Protein AF-A0A7S1RYU5-F1 (afdb_monomer_lite)

pLDDT: mean 70.77, std 21.36, range [23.86, 94.75]

Organism: Alexandrium catenella (NCBI:txid2925)

Radius of gyration: 22.76 Å; chains: 1; bounding box: 76×43×60 Å

Secondary structure (DSSP, 8-state):
-HHHHHHHHHHHHTTTTHHHHHHHHHHHHTT-S--------SSPPPSS----EEEEEEEPPHHHHHHHHHS-----HHHHHHHHHHHHHHHHH--SEEEEEEEEE---SGGGTT--S--EEEEEEEEE--TTSBHHHHHHHHHHHHHHHHTTTTS-HHHHHHHHHTT-S---TTS-SS-SEEEEEEE-SS-PPPS--TTTSSEEEEEEEETTEEEEEEEEEETTT--HHHHHHHHHHHHHHHHHHHH-TTSBPPSS---GGG---BTTEEEEEEEEEEETTEEEEEEEEEEEEPPS-TTT-HHHHHHHHHHHHH----------------PPPHHHHHHHHHHHHHHHHHHHHHHHHHHHT-

Foldseek 3Di:
DVVVVVVLVVCVVVCVLVVLLVVVVVVQVVPQWQDDQDFAWPAPQDQAADQDKDKDKDFAAPVLLVLLVVQPLVAAPQLLLQLLLVVLSCQRRVNQKAKAKEWDAPCPDPVSPPDPDDRIAIFIFMQGHDQQAFSSVSSVRSRCRVVVRVVSRSNHPVVSCVVCVVRHPDDRNSADRHHQEYEYEDADLADPDDPQPASVGQKYWYQYDHVRGGTMIMIHHRPNTHDPVRVVQSRVLSSVQSVVCSVCRRDRDPPDRQDQLCFDCDPFWGFSHWDFDDDDPDTDTDTHTDQGGDDDDPVPPVSVVVVVVVCVVNVDDHDDDDDDDDDHHDDGYVVSVVSVVVVVVVVVVVVVVVVVVVVVVD

Sequence (362 aa):
MVDYAYWQRSLVCQGLLDPDLAVWYADIASVHPPVTLDTPIDFPRQRSWRIVGENLFCYLSGDLVTLLQEVNLRATPFAVVTAAFSLILSRLSGTPSIYMGTPFGLRMLASLQHLIGDFVNMLIFKVRHDPAESFVSMLARAAVSAVNVQRHALAPFLMFVNSVNKFYVTNDPARQNIYQTMIDVVPKDNEDPNPSMSGILDLFLFANTYRGALWSIEATSNTTILRTQTVRTILGQMPVLLRAVTRDAAAEVPRCMPFKEEAHCAGGRVVLTHLRLKVGPLPHVVGVAAGWECEGEPQECGAVRVARRLKAQSGLELSADLPLVGARAQRPPAFVIKMEQEVQEKLLREQEARDRRRAQAK

Structure (mmCIF, N/CA/C/O backbone):
data_AF-A0A7S1RYU5-F1
#
_entry.id   AF-A0A7S1RYU5-F1
#
loop_
_atom_site.group_PDB
_atom_site.id
_atom_site.type_symbol
_atom_site.label_atom_id
_atom_site.label_alt_id
_atom_site.label_comp_id
_atom_site.label_asym_id
_atom_site.label_entity_id
_atom_site.label_seq_id
_atom_site.pdbx_PDB_ins_code
_atom_site.Cartn_x
_atom_site.Cartn_y
_atom_site.Cartn_z
_atom_site.occupancy
_atom_site.B_iso_or_equiv
_atom_site.auth_seq_id
_atom_site.auth_comp_id
_atom_site.auth_asym_id
_atom_site.auth_atom_id
_atom_site.pdbx_PDB_model_num
ATOM 1 N N . MET A 1 1 ? 25.806 -5.582 -11.428 1.00 75.44 1 MET A N 1
ATOM 2 C CA . MET A 1 1 ? 24.775 -4.536 -11.648 1.00 75.44 1 MET A CA 1
ATOM 3 C C . MET A 1 1 ? 24.673 -4.175 -13.123 1.00 75.44 1 MET A C 1
ATOM 5 O O . MET A 1 1 ? 23.584 -4.270 -13.665 1.00 75.44 1 MET A O 1
ATOM 9 N N . VAL A 1 2 ? 25.792 -3.840 -13.777 1.00 84.94 2 VAL A N 1
ATOM 10 C CA . VAL A 1 2 ? 25.841 -3.561 -15.225 1.00 84.94 2 VAL A CA 1
ATOM 11 C C . VAL A 1 2 ? 25.252 -4.714 -16.048 1.00 84.94 2 VAL A C 1
ATOM 13 O O . VAL A 1 2 ? 24.354 -4.480 -16.848 1.00 84.94 2 VAL A O 1
ATOM 16 N N . ASP A 1 3 ? 25.638 -5.959 -15.761 1.00 87.25 3 ASP A N 1
ATOM 17 C CA . ASP A 1 3 ? 25.111 -7.136 -16.474 1.00 87.25 3 ASP A CA 1
ATOM 18 C C . ASP A 1 3 ? 23.595 -7.315 -16.307 1.00 87.25 3 ASP A C 1
ATOM 20 O O . ASP A 1 3 ? 22.896 -7.619 -17.269 1.00 87.25 3 ASP A O 1
ATOM 24 N N . TYR A 1 4 ? 23.067 -7.064 -15.103 1.00 86.00 4 TYR A N 1
ATOM 25 C CA . TYR A 1 4 ? 21.626 -7.120 -14.838 1.00 86.00 4 TYR A CA 1
ATOM 26 C C . TYR A 1 4 ? 20.872 -6.039 -15.623 1.00 86.00 4 TYR A C 1
ATOM 28 O O . TYR A 1 4 ? 19.847 -6.327 -16.237 1.00 86.00 4 TYR A O 1
ATOM 36 N N . ALA A 1 5 ? 21.402 -4.813 -15.654 1.00 86.81 5 ALA A N 1
ATOM 37 C CA . ALA A 1 5 ? 20.815 -3.719 -16.422 1.00 86.81 5 ALA A CA 1
ATOM 38 C C . ALA A 1 5 ? 20.821 -4.016 -17.933 1.00 86.81 5 ALA A C 1
ATOM 40 O O . ALA A 1 5 ? 19.818 -3.780 -18.607 1.00 86.81 5 ALA A O 1
ATOM 41 N N . TYR A 1 6 ? 21.913 -4.581 -18.464 1.00 90.19 6 TYR A N 1
ATOM 42 C CA . TYR A 1 6 ? 21.979 -5.024 -19.860 1.00 90.19 6 TYR A CA 1
ATOM 43 C C . TYR A 1 6 ? 20.977 -6.138 -20.158 1.00 90.19 6 TYR A C 1
ATOM 45 O O . TYR A 1 6 ? 20.269 -6.068 -21.162 1.00 90.19 6 TYR A O 1
ATOM 53 N N . TRP A 1 7 ? 20.879 -7.134 -19.278 1.00 90.88 7 TRP A N 1
ATOM 54 C CA . TRP A 1 7 ? 19.926 -8.230 -19.419 1.00 90.88 7 TRP A CA 1
ATOM 55 C C . TRP A 1 7 ? 18.476 -7.730 -19.426 1.00 90.88 7 TRP A C 1
ATOM 57 O O . TRP A 1 7 ? 17.756 -8.009 -20.388 1.00 90.88 7 TRP A O 1
ATOM 67 N N . GLN A 1 8 ? 18.071 -6.927 -18.432 1.00 88.00 8 GLN A N 1
ATOM 68 C CA . GLN A 1 8 ? 16.713 -6.375 -18.339 1.00 88.00 8 GLN A CA 1
ATOM 69 C C . GLN A 1 8 ? 16.388 -5.498 -19.553 1.00 88.00 8 GLN A C 1
ATOM 71 O O . GLN A 1 8 ? 15.312 -5.621 -20.139 1.00 88.00 8 GLN A O 1
ATOM 76 N N . ARG A 1 9 ? 17.338 -4.661 -19.993 1.00 89.44 9 ARG A N 1
ATOM 77 C CA . ARG A 1 9 ? 17.189 -3.875 -21.223 1.00 89.44 9 ARG A CA 1
ATOM 78 C C . ARG A 1 9 ? 17.006 -4.771 -22.445 1.00 89.44 9 ARG A C 1
ATOM 80 O O . ARG A 1 9 ? 16.192 -4.444 -23.300 1.00 89.44 9 ARG A O 1
ATOM 87 N N . SER A 1 10 ? 17.721 -5.893 -22.533 1.00 93.69 10 SER A N 1
ATOM 88 C CA . SER A 1 10 ? 17.565 -6.821 -23.656 1.00 93.69 10 SER A CA 1
ATOM 89 C C . SER A 1 10 ? 16.164 -7.438 -23.708 1.00 93.69 10 SER A C 1
ATOM 91 O O . SER A 1 10 ? 15.632 -7.574 -24.804 1.00 93.69 10 SER A O 1
ATOM 93 N N . LEU A 1 11 ? 15.545 -7.739 -22.556 1.00 91.81 11 LEU A N 1
ATOM 94 C CA . LEU A 1 11 ? 14.166 -8.242 -22.495 1.00 91.81 11 LEU A CA 1
ATOM 95 C C . LEU A 1 11 ? 13.175 -7.210 -23.039 1.00 91.81 11 LEU A C 1
ATOM 97 O O . LEU A 1 11 ? 12.305 -7.554 -23.836 1.00 91.81 11 LEU A O 1
ATOM 101 N N . VAL A 1 12 ? 13.350 -5.941 -22.652 1.00 89.44 12 VAL A N 1
ATOM 102 C CA . VAL A 1 12 ? 12.551 -4.819 -23.169 1.00 89.44 12 VAL A CA 1
ATOM 103 C C . VAL A 1 12 ? 12.750 -4.666 -24.678 1.00 89.44 12 VAL A C 1
ATOM 105 O O . VAL A 1 12 ? 11.779 -4.599 -25.420 1.00 89.44 12 VAL A O 1
ATOM 108 N N . CYS A 1 13 ? 13.997 -4.650 -25.162 1.00 92.25 13 CYS A N 1
ATOM 109 C CA . CYS A 1 13 ? 14.287 -4.492 -26.592 1.00 92.25 13 CYS A CA 1
ATOM 110 C C . CYS A 1 13 ? 13.760 -5.650 -27.452 1.00 92.25 13 CYS A C 1
ATOM 112 O O . CYS A 1 13 ? 13.496 -5.449 -28.633 1.00 92.25 13 CYS A O 1
ATOM 114 N N . GLN A 1 14 ? 13.615 -6.843 -26.875 1.00 94.75 14 GLN A N 1
ATOM 115 C CA . GLN A 1 14 ? 13.041 -8.016 -27.538 1.00 94.75 14 GLN A CA 1
ATOM 116 C C . GLN A 1 14 ? 11.504 -8.071 -27.448 1.00 94.75 14 GLN A C 1
ATOM 118 O O . GLN A 1 14 ? 10.914 -9.013 -27.969 1.00 94.75 14 GLN A O 1
ATOM 123 N N . GLY A 1 15 ? 10.852 -7.109 -26.781 1.00 91.50 15 GLY A N 1
ATOM 124 C CA . GLY A 1 15 ? 9.395 -7.096 -26.581 1.00 91.50 15 GLY A CA 1
ATOM 125 C C . GLY A 1 15 ? 8.887 -8.170 -25.612 1.00 91.50 15 GLY A C 1
ATOM 126 O O . GLY A 1 15 ? 7.686 -8.403 -25.503 1.00 91.50 15 GLY A O 1
ATOM 127 N N . LEU A 1 16 ? 9.781 -8.838 -24.872 1.00 92.69 16 LEU A N 1
ATOM 128 C CA . LEU A 1 16 ? 9.411 -9.954 -23.991 1.00 92.69 16 LEU A CA 1
ATOM 129 C C . LEU A 1 16 ? 8.591 -9.515 -22.770 1.00 92.69 16 LEU A C 1
ATOM 131 O O . LEU A 1 16 ? 7.957 -10.353 -22.140 1.00 92.69 16 LEU A O 1
ATOM 135 N N . LEU A 1 17 ? 8.600 -8.218 -22.446 1.00 91.06 17 LEU A N 1
ATOM 136 C CA . LEU A 1 17 ? 7.849 -7.633 -21.329 1.00 91.06 17 LEU A CA 1
ATOM 137 C C . LEU A 1 17 ? 6.571 -6.902 -21.783 1.00 91.06 17 LEU A C 1
ATOM 139 O O . LEU A 1 17 ? 5.855 -6.351 -20.948 1.00 91.06 17 LEU A O 1
ATOM 143 N N . ASP A 1 18 ? 6.258 -6.899 -23.083 1.00 90.31 18 ASP A N 1
ATOM 144 C CA . ASP A 1 18 ? 5.055 -6.247 -23.616 1.00 90.31 18 ASP A CA 1
ATOM 145 C C . ASP A 1 18 ? 3.752 -6.836 -23.044 1.00 90.31 18 ASP A C 1
ATOM 147 O O . ASP A 1 18 ? 2.861 -6.054 -22.697 1.00 90.31 18 ASP A O 1
ATOM 151 N N . PRO A 1 19 ? 3.613 -8.170 -22.859 1.00 89.75 19 PRO A N 1
ATOM 152 C CA . PRO A 1 19 ? 2.425 -8.739 -22.224 1.00 89.75 19 PRO A CA 1
ATOM 153 C C . PRO A 1 19 ? 2.237 -8.266 -20.777 1.00 89.75 19 PRO A C 1
ATOM 155 O O . PRO A 1 19 ? 1.112 -7.983 -20.368 1.00 89.75 19 PRO A O 1
ATOM 158 N N . ASP A 1 20 ? 3.325 -8.135 -20.014 1.00 88.00 20 ASP A N 1
ATOM 159 C CA . ASP A 1 20 ? 3.283 -7.671 -18.623 1.00 88.00 20 ASP A CA 1
ATOM 160 C C . ASP A 1 20 ? 2.856 -6.199 -18.539 1.00 88.00 20 ASP A C 1
ATOM 162 O O . ASP A 1 20 ? 1.989 -5.833 -17.741 1.00 88.00 20 ASP A O 1
ATOM 166 N N . LEU A 1 21 ? 3.408 -5.357 -19.418 1.00 85.50 21 LEU A N 1
ATOM 167 C CA . LEU A 1 21 ? 3.016 -3.951 -19.536 1.00 85.50 21 LEU A CA 1
ATOM 168 C C . LEU A 1 21 ? 1.550 -3.802 -19.966 1.00 85.50 21 LEU A C 1
ATOM 170 O O . LEU A 1 21 ? 0.859 -2.905 -19.478 1.00 85.50 21 LEU A O 1
ATOM 174 N N . ALA A 1 22 ? 1.062 -4.679 -20.847 1.00 85.38 22 ALA A N 1
ATOM 175 C CA . ALA A 1 22 ? -0.321 -4.665 -21.312 1.00 85.38 22 ALA A CA 1
ATOM 176 C C . ALA A 1 22 ? -1.325 -4.963 -20.187 1.00 85.38 22 ALA A C 1
ATOM 178 O O . ALA A 1 22 ? -2.397 -4.356 -20.167 1.00 85.38 22 ALA A O 1
ATOM 179 N N . VAL A 1 23 ? -0.981 -5.835 -19.230 1.00 83.12 23 VAL A N 1
ATOM 180 C CA . VAL A 1 23 ? -1.830 -6.113 -18.057 1.00 83.12 23 VAL A CA 1
ATOM 181 C C . VAL A 1 23 ? -1.990 -4.862 -17.194 1.00 83.12 23 VAL A C 1
ATOM 183 O O . VAL A 1 23 ? -3.116 -4.445 -16.919 1.00 83.12 23 VAL A O 1
ATOM 186 N N . TRP A 1 24 ? -0.885 -4.204 -16.829 1.00 82.62 24 TRP A N 1
ATOM 187 C CA . TRP A 1 24 ? -0.945 -2.954 -16.057 1.00 82.62 24 TRP A CA 1
ATOM 188 C C . TRP A 1 24 ? -1.673 -1.843 -16.812 1.00 82.62 24 TRP A C 1
ATOM 190 O O . TRP A 1 24 ? -2.444 -1.078 -16.226 1.00 82.62 24 TRP A O 1
ATOM 200 N N . TYR A 1 25 ? -1.458 -1.772 -18.127 1.00 80.62 25 TYR A N 1
ATOM 201 C CA . TYR A 1 25 ? -2.162 -0.839 -18.994 1.00 80.62 25 TYR A CA 1
ATOM 202 C C . TYR A 1 25 ? -3.669 -1.072 -18.992 1.00 80.62 25 TYR A C 1
ATOM 204 O O . TYR A 1 25 ? -4.411 -0.116 -18.782 1.00 80.62 25 TYR A O 1
ATOM 212 N N . ALA A 1 26 ? -4.135 -2.309 -19.159 1.00 80.94 26 ALA A N 1
ATOM 213 C CA . ALA A 1 26 ? -5.560 -2.626 -19.132 1.00 80.94 26 ALA A CA 1
ATOM 214 C C . ALA A 1 26 ? -6.210 -2.238 -17.789 1.00 80.94 26 ALA A C 1
ATOM 216 O O . ALA A 1 26 ? -7.277 -1.615 -17.773 1.00 80.94 26 ALA A O 1
ATOM 217 N N . ASP A 1 27 ? -5.538 -2.524 -16.671 1.00 78.81 27 ASP A N 1
ATOM 218 C CA . ASP A 1 27 ? -6.040 -2.210 -15.331 1.00 78.81 27 ASP A CA 1
ATOM 219 C C . ASP A 1 27 ? -6.197 -0.703 -15.084 1.00 78.81 27 ASP A C 1
ATOM 221 O O . ASP A 1 27 ? -7.173 -0.278 -14.454 1.00 78.81 27 ASP A O 1
ATOM 225 N N . ILE A 1 28 ? -5.270 0.122 -15.579 1.00 77.06 28 ILE A N 1
ATOM 226 C CA . ILE A 1 28 ? -5.291 1.580 -15.369 1.00 77.06 28 ILE A CA 1
ATOM 227 C C . ILE A 1 28 ? -6.086 2.313 -16.454 1.00 77.06 28 ILE A C 1
ATOM 229 O O . ILE A 1 28 ? -6.810 3.256 -16.141 1.00 77.06 28 ILE A O 1
ATOM 233 N N . ALA A 1 29 ? -6.055 1.859 -17.707 1.00 73.38 29 ALA A N 1
ATOM 234 C CA . ALA A 1 29 ? -6.899 2.410 -18.767 1.00 73.38 29 ALA A CA 1
ATOM 235 C C . ALA A 1 29 ? -8.397 2.287 -18.429 1.00 73.38 29 ALA A C 1
ATOM 237 O O . ALA A 1 29 ? -9.171 3.180 -18.770 1.00 73.38 29 ALA A O 1
ATOM 238 N N . SER A 1 30 ? -8.794 1.239 -17.690 1.00 73.44 30 SER A N 1
ATOM 239 C CA . SER A 1 30 ? -10.182 1.020 -17.254 1.00 73.44 30 SER A CA 1
ATOM 240 C C . SER A 1 30 ? -10.768 2.115 -16.345 1.00 73.44 30 SER A C 1
ATOM 242 O O . SER A 1 30 ? -11.986 2.180 -16.191 1.00 73.44 30 SER A O 1
ATOM 244 N N . VAL A 1 31 ? -9.933 2.963 -15.733 1.00 70.38 31 VAL A N 1
ATOM 245 C CA . VAL A 1 31 ? -10.348 4.009 -14.774 1.00 70.38 31 VAL A CA 1
ATOM 246 C C . VAL A 1 31 ? -10.070 5.433 -15.253 1.00 70.38 31 VAL A C 1
ATOM 248 O O . VAL A 1 31 ? -10.256 6.359 -14.475 1.00 70.38 31 VAL A O 1
ATOM 251 N N . HIS A 1 32 ? -9.693 5.619 -16.522 1.00 71.81 32 HIS A N 1
ATOM 252 C CA . HIS A 1 32 ? -9.400 6.926 -17.125 1.00 71.81 32 HIS A CA 1
ATOM 253 C C . HIS A 1 32 ? -8.358 7.749 -16.340 1.00 71.81 32 HIS A C 1
ATOM 255 O O . HIS A 1 32 ? -8.715 8.590 -15.519 1.00 71.81 32 HIS A O 1
ATOM 261 N N . PRO A 1 33 ? -7.055 7.537 -16.599 1.00 69.69 33 PRO A N 1
ATOM 262 C CA . PRO A 1 33 ? -5.990 8.301 -15.956 1.00 69.69 33 PRO A CA 1
ATOM 263 C C . PRO A 1 33 ? -6.164 9.839 -16.098 1.00 69.69 33 PRO A C 1
ATOM 265 O O . PRO A 1 33 ? -6.555 10.302 -17.173 1.00 69.69 33 PRO A O 1
ATOM 268 N N . PRO A 1 34 ? -5.808 10.653 -15.077 1.00 70.38 34 PRO A N 1
ATOM 269 C CA . PRO A 1 34 ? -5.061 10.291 -13.868 1.00 70.38 34 PRO A CA 1
ATOM 270 C C . PRO A 1 34 ? -5.909 9.587 -12.803 1.00 70.38 34 PRO A C 1
ATOM 272 O O . PRO A 1 34 ? -7.069 9.917 -12.582 1.00 70.38 34 PRO A O 1
ATOM 275 N N . VAL A 1 35 ? -5.294 8.633 -12.101 1.00 78.19 35 VAL A N 1
ATOM 276 C CA . VAL A 1 35 ? -5.931 7.942 -10.973 1.00 78.19 35 VAL A CA 1
ATOM 277 C C . VAL A 1 35 ? -5.606 8.722 -9.708 1.00 78.19 35 VAL A C 1
ATOM 279 O O . VAL A 1 35 ? -4.496 8.637 -9.180 1.00 78.19 35 VAL A O 1
ATOM 282 N N . THR A 1 36 ? -6.562 9.520 -9.240 1.00 80.12 36 THR A N 1
ATOM 283 C CA . THR A 1 36 ? -6.408 10.345 -8.040 1.00 80.12 36 THR A CA 1
ATOM 284 C C . THR A 1 36 ? -7.219 9.810 -6.874 1.00 80.12 36 THR A C 1
ATOM 286 O O . THR A 1 36 ? -8.396 9.491 -7.011 1.00 80.12 36 THR A O 1
ATOM 289 N N . LEU A 1 37 ? -6.593 9.769 -5.702 1.00 84.12 37 LEU A N 1
ATOM 290 C CA . LEU A 1 37 ? -7.246 9.472 -4.442 1.00 84.12 37 LEU A CA 1
ATOM 291 C C . LEU A 1 37 ? -7.607 10.775 -3.724 1.00 84.12 37 LEU A C 1
ATOM 293 O O . LEU A 1 37 ? -6.731 11.513 -3.272 1.00 84.12 37 LEU A O 1
ATOM 297 N N . ASP A 1 38 ? -8.902 11.051 -3.606 1.00 79.62 38 ASP A N 1
ATOM 298 C CA . ASP A 1 38 ? -9.406 12.225 -2.896 1.00 79.62 38 ASP A CA 1
ATOM 299 C C . ASP A 1 38 ? -9.685 11.888 -1.432 1.00 79.62 38 ASP A C 1
ATOM 301 O O . ASP A 1 38 ? -10.822 11.687 -1.021 1.00 79.62 38 ASP A O 1
ATOM 305 N N . THR A 1 39 ? -8.629 11.793 -0.626 1.00 78.31 39 THR A N 1
ATOM 306 C CA . THR A 1 39 ? -8.768 11.736 0.834 1.00 78.31 39 THR A CA 1
ATOM 307 C C . THR A 1 39 ? -8.927 13.136 1.438 1.00 78.31 39 THR A C 1
ATOM 309 O O . THR A 1 39 ? -8.495 14.129 0.843 1.00 78.31 39 THR A O 1
ATOM 312 N N . PRO A 1 40 ? -9.516 13.253 2.644 1.00 71.62 40 PRO A N 1
ATOM 313 C CA . PRO A 1 40 ? -9.556 14.514 3.369 1.00 71.62 40 PRO A CA 1
ATOM 314 C C . PRO A 1 40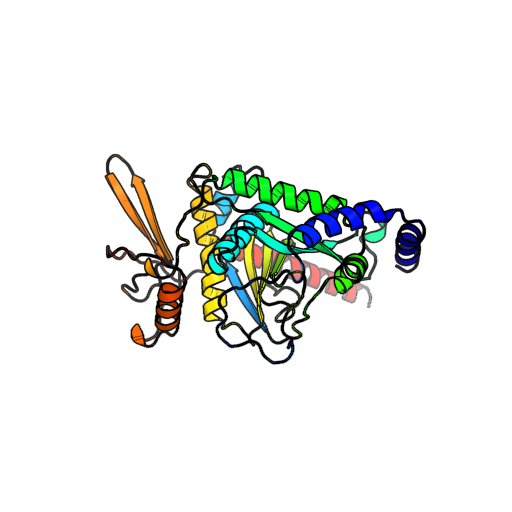 ? -8.142 15.051 3.621 1.00 71.62 40 PRO A C 1
ATOM 316 O O . PRO A 1 40 ? -7.307 14.364 4.209 1.00 71.62 40 PRO A O 1
ATOM 319 N N . ILE A 1 41 ? -7.902 16.295 3.203 1.00 80.06 41 ILE A N 1
ATOM 320 C CA . ILE A 1 41 ? -6.664 17.046 3.448 1.00 80.06 41 ILE A CA 1
ATOM 321 C C . ILE A 1 41 ? -6.938 18.215 4.402 1.00 80.06 41 ILE A C 1
ATOM 323 O O . ILE A 1 41 ? -8.011 18.821 4.375 1.00 80.06 41 ILE A O 1
ATOM 327 N N . ASP A 1 42 ? -5.967 18.543 5.250 1.00 78.06 42 ASP A N 1
ATOM 328 C CA . ASP A 1 42 ? -6.046 19.654 6.206 1.00 78.06 42 ASP A CA 1
ATOM 329 C C . ASP A 1 42 ? -5.743 21.007 5.566 1.00 78.06 42 ASP A C 1
ATOM 331 O O . ASP A 1 42 ? -6.253 22.044 6.002 1.00 78.06 42 ASP A O 1
ATOM 335 N N . PHE A 1 43 ? -4.896 20.991 4.540 1.00 78.50 43 PHE A N 1
ATOM 336 C CA . PHE A 1 43 ? -4.447 22.176 3.829 1.00 78.50 43 PHE A CA 1
ATOM 337 C C . PHE A 1 43 ? -4.698 22.009 2.331 1.00 78.50 43 PHE A C 1
ATOM 339 O O . PHE A 1 43 ? -4.542 20.905 1.807 1.00 78.50 43 PHE A O 1
ATOM 346 N N . PRO A 1 44 ? -5.074 23.085 1.617 1.00 80.69 44 PRO A N 1
ATOM 347 C CA . PRO A 1 44 ? -5.173 23.030 0.168 1.00 80.69 44 PRO A CA 1
ATOM 348 C C . PRO A 1 44 ? -3.814 22.658 -0.433 1.00 80.69 44 PRO A C 1
ATOM 350 O O . PRO A 1 44 ? -2.767 23.128 0.028 1.00 80.69 44 PRO A O 1
ATOM 353 N N . ARG A 1 45 ? -3.840 21.838 -1.489 1.00 84.31 45 ARG A N 1
ATOM 354 C CA . ARG A 1 45 ? -2.630 21.487 -2.236 1.00 84.31 45 ARG A CA 1
ATOM 355 C C . ARG A 1 45 ? -1.941 22.754 -2.748 1.00 84.31 45 ARG A C 1
ATOM 357 O O . ARG A 1 45 ? -2.588 23.695 -3.206 1.00 84.31 45 ARG A O 1
ATOM 364 N N . GLN A 1 46 ? -0.618 22.775 -2.638 1.00 87.56 46 GLN A N 1
ATOM 365 C CA . GLN A 1 46 ? 0.216 23.857 -3.161 1.00 87.56 46 GLN A CA 1
ATOM 366 C C . GLN A 1 46 ? 0.267 23.805 -4.695 1.00 87.56 46 GLN A C 1
ATOM 368 O O . GLN A 1 46 ? -0.135 22.818 -5.295 1.00 87.56 46 GLN A O 1
ATOM 373 N N . ARG A 1 47 ? 0.808 24.844 -5.349 1.00 85.44 47 ARG A N 1
ATOM 374 C CA . ARG A 1 47 ? 0.948 24.873 -6.822 1.00 85.44 47 ARG A CA 1
ATOM 375 C C . ARG A 1 47 ? 1.853 23.774 -7.388 1.00 85.44 47 ARG A C 1
ATOM 377 O O . ARG A 1 47 ? 1.768 23.479 -8.572 1.00 85.44 47 ARG A O 1
ATOM 384 N N . SER A 1 48 ? 2.753 23.229 -6.579 1.00 86.56 48 SER A N 1
ATOM 385 C CA . SER A 1 48 ? 3.649 22.143 -6.959 1.00 86.56 48 SER A CA 1
ATOM 386 C C . SER A 1 48 ? 3.949 21.255 -5.759 1.00 86.56 48 SER A C 1
ATOM 388 O O . SER A 1 48 ? 3.914 21.713 -4.610 1.00 86.56 48 SER A O 1
ATOM 390 N N . TRP A 1 49 ? 4.257 19.987 -6.034 1.00 87.94 49 TRP A N 1
ATOM 391 C CA . TRP A 1 49 ? 4.653 19.022 -5.016 1.00 87.94 49 TRP A CA 1
ATOM 392 C C . TRP A 1 49 ? 5.901 19.483 -4.258 1.00 87.94 49 TRP A C 1
ATOM 394 O O . TRP A 1 49 ? 6.889 19.922 -4.852 1.00 87.94 49 TRP A O 1
ATOM 404 N N . ARG A 1 50 ? 5.875 19.339 -2.932 1.00 88.81 50 ARG A N 1
ATOM 405 C CA . ARG A 1 50 ? 7.040 19.526 -2.065 1.00 88.81 50 ARG A CA 1
ATOM 406 C C . ARG A 1 50 ? 7.236 18.284 -1.210 1.00 88.81 50 ARG A C 1
ATOM 408 O O . ARG A 1 50 ? 6.279 17.790 -0.620 1.00 88.81 50 ARG A O 1
ATOM 415 N N . ILE A 1 51 ? 8.483 17.828 -1.125 1.00 91.06 51 ILE A N 1
ATOM 416 C CA . ILE A 1 51 ? 8.884 16.684 -0.303 1.00 91.06 51 ILE A CA 1
ATOM 417 C C . ILE A 1 51 ? 9.179 17.204 1.101 1.00 91.06 51 ILE A C 1
ATOM 419 O O . ILE A 1 51 ? 10.313 17.530 1.444 1.00 91.06 51 ILE A O 1
ATOM 423 N N . VAL A 1 52 ? 8.114 17.376 1.877 1.00 90.12 52 VAL A N 1
ATOM 424 C CA . VAL A 1 52 ? 8.178 17.729 3.295 1.00 90.12 52 VAL A CA 1
ATOM 425 C C . VAL A 1 52 ? 7.217 16.806 4.014 1.00 90.12 52 VAL A C 1
ATOM 427 O O . VAL A 1 52 ? 6.047 16.711 3.641 1.00 90.12 52 VAL A O 1
ATOM 430 N N . GLY A 1 53 ? 7.714 16.095 5.015 1.00 91.75 53 GLY A N 1
ATOM 431 C CA . GLY A 1 53 ? 6.914 15.088 5.675 1.00 91.75 53 GLY A CA 1
ATOM 432 C C . GLY A 1 53 ? 7.366 14.766 7.079 1.00 91.75 53 GLY A C 1
ATOM 433 O O . GLY A 1 53 ? 8.411 15.212 7.548 1.00 91.75 53 GLY A O 1
ATOM 434 N N . GLU A 1 54 ? 6.552 13.953 7.725 1.00 88.75 54 GLU A N 1
ATOM 435 C CA . GLU A 1 54 ? 6.785 13.421 9.060 1.00 88.75 54 GLU A CA 1
ATOM 436 C C . GLU A 1 54 ? 6.517 11.918 9.070 1.00 88.75 54 GLU A C 1
ATOM 438 O O . GLU A 1 54 ? 5.848 11.400 8.168 1.00 88.75 54 GLU A O 1
ATOM 443 N N . ASN A 1 55 ? 7.022 11.250 10.107 1.00 88.75 55 ASN A N 1
ATOM 444 C CA . ASN A 1 55 ? 6.756 9.844 10.373 1.00 88.75 55 ASN A CA 1
ATOM 445 C C . ASN A 1 55 ? 5.980 9.722 11.683 1.00 88.75 55 ASN A C 1
ATOM 447 O O . ASN A 1 55 ? 6.267 10.419 12.660 1.00 88.75 55 ASN A O 1
ATOM 451 N N . LEU A 1 56 ? 5.020 8.808 11.715 1.00 84.69 56 LEU A N 1
ATOM 452 C CA . LEU A 1 56 ? 4.222 8.507 12.889 1.00 84.69 56 LEU A CA 1
ATOM 453 C C . LEU A 1 56 ? 4.120 6.998 13.085 1.00 84.69 56 LEU A C 1
ATOM 455 O O . LEU A 1 56 ? 3.752 6.270 12.169 1.00 84.69 56 LEU A O 1
ATOM 459 N N . PHE A 1 57 ? 4.372 6.542 14.307 1.00 83.31 57 PHE A N 1
ATOM 460 C CA . PHE A 1 57 ? 4.300 5.132 14.666 1.00 83.31 57 PHE A CA 1
ATOM 461 C C . PHE A 1 57 ? 2.986 4.792 15.366 1.00 83.31 57 PHE A C 1
ATOM 463 O O . PHE A 1 57 ? 2.478 5.542 16.203 1.00 83.31 57 PHE A O 1
ATOM 470 N N . CYS A 1 58 ? 2.467 3.610 15.056 1.00 81.50 58 CYS A N 1
ATOM 471 C CA . CYS A 1 58 ? 1.413 2.941 15.795 1.00 81.50 58 CYS A CA 1
ATOM 472 C C . CYS A 1 58 ? 1.885 1.536 16.156 1.00 81.50 58 CYS A C 1
ATOM 474 O O . CYS A 1 58 ? 2.066 0.678 15.293 1.00 81.50 58 CYS A O 1
ATOM 476 N N . TYR A 1 59 ? 2.091 1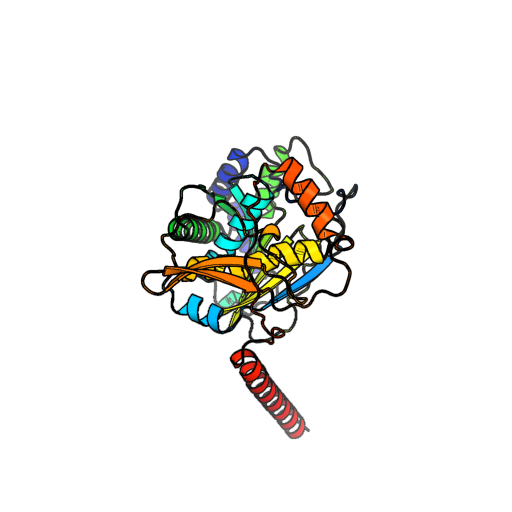.312 17.448 1.00 82.12 59 TYR A N 1
ATOM 477 C CA . TYR A 1 59 ? 2.461 0.008 17.976 1.00 82.12 59 TYR A CA 1
ATOM 478 C C . TYR A 1 59 ? 1.207 -0.830 18.210 1.00 82.12 59 TYR A C 1
ATOM 480 O O . TYR A 1 59 ? 0.220 -0.349 18.776 1.00 82.12 59 TYR A O 1
ATOM 488 N N . LEU A 1 60 ? 1.245 -2.090 17.783 1.00 78.75 60 LEU A N 1
ATOM 489 C CA . LEU A 1 60 ? 0.168 -3.029 18.060 1.00 78.75 60 LEU A CA 1
ATOM 490 C C . LEU A 1 60 ? 0.345 -3.589 19.470 1.00 78.75 60 LEU A C 1
ATOM 492 O O . LEU A 1 60 ? 1.445 -3.947 19.890 1.00 78.75 60 LEU A O 1
ATOM 496 N N . SER A 1 61 ? -0.753 -3.665 20.216 1.00 78.00 61 SER A N 1
ATOM 497 C CA . SER A 1 61 ? -0.737 -4.245 21.553 1.00 78.00 61 SER A CA 1
ATOM 498 C C . SER A 1 61 ? -0.448 -5.748 21.485 1.00 78.00 61 SER A C 1
ATOM 500 O O . SER A 1 61 ? -0.854 -6.419 20.537 1.00 78.00 61 SER A O 1
ATOM 502 N N . GLY A 1 62 ? 0.252 -6.293 22.486 1.00 74.62 62 GLY A N 1
ATOM 503 C CA . GLY A 1 62 ? 0.716 -7.687 22.448 1.00 74.62 62 GLY A CA 1
ATOM 504 C C . GLY A 1 62 ? -0.417 -8.700 22.281 1.00 74.62 62 GLY A C 1
ATOM 505 O O . GLY A 1 62 ? -0.274 -9.657 21.534 1.00 74.62 62 GLY A O 1
ATOM 506 N N . ASP A 1 63 ? -1.572 -8.435 22.891 1.00 76.44 63 ASP A N 1
ATOM 507 C CA . ASP A 1 63 ? -2.784 -9.237 22.725 1.00 76.44 63 ASP A CA 1
ATOM 508 C C . ASP A 1 63 ? -3.312 -9.220 21.282 1.00 76.44 63 ASP A C 1
ATOM 510 O O . ASP A 1 63 ? -3.757 -10.248 20.784 1.00 76.44 63 ASP A O 1
ATOM 514 N N . LEU A 1 64 ? -3.241 -8.084 20.581 1.00 76.94 64 LEU A N 1
ATOM 515 C CA . LEU A 1 64 ? -3.644 -7.998 19.177 1.00 76.94 64 LEU A CA 1
ATOM 516 C C . LEU A 1 64 ? -2.663 -8.745 18.272 1.00 76.94 64 LEU A C 1
ATOM 518 O O . LEU A 1 64 ? -3.102 -9.413 17.341 1.00 76.94 64 LEU A O 1
ATOM 522 N N . VAL A 1 65 ? -1.361 -8.658 18.552 1.00 81.81 65 VAL A N 1
ATOM 523 C CA . VAL A 1 65 ? -0.343 -9.430 17.824 1.00 81.81 65 VAL A CA 1
ATOM 524 C C . VAL A 1 65 ? -0.619 -10.926 17.970 1.00 81.81 65 VAL A C 1
ATOM 526 O O . VAL A 1 65 ? -0.700 -11.623 16.961 1.00 81.81 65 VAL A O 1
ATOM 529 N N . THR A 1 66 ? -0.851 -11.401 19.197 1.00 80.00 66 THR A N 1
ATOM 530 C CA . THR A 1 66 ? -1.211 -12.800 19.465 1.00 80.00 66 THR A CA 1
ATOM 531 C C . THR A 1 66 ? -2.489 -13.200 18.728 1.00 80.00 66 THR A C 1
ATOM 533 O O . THR A 1 66 ? -2.486 -14.192 18.006 1.00 80.00 66 THR A O 1
ATOM 536 N N . LEU A 1 67 ? -3.553 -12.394 18.812 1.00 78.62 67 LEU A N 1
ATOM 537 C CA . LEU A 1 67 ? -4.810 -12.664 18.104 1.00 78.62 67 LEU A CA 1
ATOM 538 C C . LEU A 1 67 ? -4.618 -12.750 16.584 1.00 78.62 67 LEU A C 1
ATOM 540 O O . LEU A 1 67 ? -5.210 -13.609 15.940 1.00 78.62 67 LEU A O 1
ATOM 544 N N . LEU A 1 68 ? -3.791 -11.884 15.996 1.00 82.31 68 LEU A N 1
ATOM 545 C CA . LEU A 1 68 ? -3.497 -11.918 14.560 1.00 82.31 68 LEU A CA 1
ATOM 546 C C . LEU A 1 68 ? -2.710 -13.168 14.144 1.00 82.31 68 LEU A C 1
ATOM 548 O O . LEU A 1 68 ? -2.830 -13.594 12.999 1.00 82.31 68 LEU A O 1
ATOM 552 N N . GLN A 1 69 ? -1.914 -13.746 15.046 1.00 82.62 69 GLN A N 1
ATOM 553 C CA . GLN A 1 69 ? -1.204 -15.006 14.806 1.00 82.62 69 GLN A CA 1
ATOM 554 C C . GLN A 1 69 ? -2.106 -16.231 14.993 1.00 82.62 69 GLN A C 1
ATOM 556 O O . GLN A 1 69 ? -1.968 -17.209 14.261 1.00 82.62 69 GLN A O 1
ATOM 561 N N . GLU A 1 70 ? -3.015 -16.187 15.968 1.00 78.50 70 GLU A N 1
ATOM 562 C CA . GLU A 1 70 ? -3.947 -17.277 16.277 1.00 78.50 70 GLU A CA 1
ATOM 563 C C . GLU A 1 70 ? -5.078 -17.382 15.254 1.00 78.50 70 GLU A C 1
ATOM 565 O O . GLU A 1 70 ? -5.504 -18.483 14.890 1.00 78.50 70 GLU A O 1
ATOM 570 N N . VAL A 1 71 ? -5.567 -16.242 14.763 1.00 72.06 71 VAL A N 1
ATOM 571 C CA . VAL A 1 71 ? -6.586 -16.223 13.720 1.00 72.06 71 VAL A CA 1
ATOM 572 C C . VAL A 1 71 ? -5.945 -16.699 12.427 1.00 72.06 71 VAL A C 1
ATOM 574 O O . VAL A 1 71 ? -5.160 -16.000 11.789 1.00 72.06 71 VAL A O 1
ATOM 577 N N . ASN A 1 72 ? -6.316 -17.912 12.017 1.00 66.00 72 ASN A N 1
ATOM 578 C CA . ASN A 1 72 ? -5.888 -18.519 10.765 1.00 66.00 72 ASN A CA 1
ATOM 579 C C . ASN A 1 72 ? -6.556 -17.827 9.567 1.00 66.00 72 ASN A C 1
ATOM 581 O O . ASN A 1 72 ? -7.409 -18.396 8.886 1.00 66.00 72 ASN A O 1
ATOM 585 N N . LEU A 1 73 ? -6.149 -16.587 9.301 1.00 67.62 73 LEU A N 1
ATOM 586 C CA . LEU A 1 73 ? -6.615 -15.789 8.170 1.00 67.62 73 LEU A CA 1
ATOM 587 C C . LEU A 1 73 ? -6.162 -16.365 6.820 1.00 67.62 73 LEU A C 1
ATOM 589 O O . LEU A 1 73 ? -6.594 -15.867 5.783 1.00 67.62 73 LEU A O 1
ATOM 593 N N . ARG A 1 74 ? -5.274 -17.377 6.814 1.00 73.94 74 ARG A N 1
ATOM 594 C CA . ARG A 1 74 ? -4.593 -17.906 5.616 1.00 73.94 74 ARG A CA 1
ATOM 595 C C . ARG A 1 74 ? -4.054 -16.782 4.714 1.00 73.94 74 ARG A C 1
ATOM 597 O O . ARG A 1 74 ? -4.076 -16.890 3.491 1.00 73.94 74 ARG A O 1
ATOM 604 N N . ALA A 1 75 ? -3.586 -15.696 5.328 1.00 79.69 75 ALA A N 1
ATOM 605 C CA . ALA A 1 75 ? -3.171 -14.471 4.660 1.00 79.69 75 ALA A CA 1
ATOM 606 C C . ALA A 1 75 ? -1.829 -13.988 5.216 1.00 79.69 75 ALA A C 1
ATOM 608 O O . ALA A 1 75 ? -1.511 -14.197 6.385 1.00 79.69 75 ALA A O 1
ATOM 609 N N . THR A 1 76 ? -1.037 -13.332 4.371 1.00 86.19 76 THR A N 1
ATOM 610 C CA . THR A 1 76 ? 0.236 -12.729 4.781 1.00 86.19 76 THR A CA 1
ATOM 611 C C . THR A 1 76 ? -0.008 -11.426 5.554 1.00 86.19 76 THR A C 1
ATOM 613 O O . THR A 1 76 ? -1.031 -10.771 5.323 1.00 86.19 76 THR A O 1
ATOM 616 N N . PRO A 1 77 ? 0.934 -10.970 6.406 1.00 87.75 77 PRO A N 1
ATOM 617 C CA . PRO A 1 77 ? 0.858 -9.640 7.019 1.00 87.75 77 PRO A CA 1
ATOM 618 C C . PRO A 1 77 ? 0.644 -8.528 5.985 1.00 87.75 77 PRO A C 1
ATOM 620 O O . PRO A 1 77 ? -0.133 -7.607 6.220 1.00 87.75 77 PRO A O 1
ATOM 623 N N . PHE A 1 78 ? 1.255 -8.667 4.802 1.00 89.06 78 PHE A N 1
ATOM 624 C CA . PHE A 1 78 ? 1.034 -7.768 3.672 1.00 89.06 78 PHE A CA 1
ATOM 625 C C . PHE A 1 78 ? -0.437 -7.698 3.274 1.00 89.06 78 PHE A C 1
ATOM 627 O O . PHE A 1 78 ? -0.997 -6.606 3.226 1.00 89.06 78 PHE A O 1
ATOM 634 N N . ALA A 1 79 ? -1.086 -8.841 3.037 1.00 89.62 79 ALA A N 1
ATOM 635 C CA . ALA A 1 79 ? -2.496 -8.877 2.660 1.00 89.62 79 ALA A CA 1
ATOM 636 C C . ALA A 1 79 ? -3.398 -8.290 3.755 1.00 89.62 79 ALA A C 1
ATOM 638 O O . ALA A 1 79 ? -4.310 -7.526 3.448 1.00 89.62 79 ALA A O 1
ATOM 639 N N . VAL A 1 80 ? -3.113 -8.597 5.023 1.00 89.62 80 VAL A N 1
ATOM 640 C CA . VAL A 1 80 ? -3.882 -8.113 6.180 1.00 89.62 80 VAL A CA 1
ATOM 641 C C . VAL A 1 80 ? -3.829 -6.590 6.295 1.00 89.62 80 VAL A C 1
ATOM 643 O O . VAL A 1 80 ? -4.873 -5.936 6.352 1.00 89.62 80 VAL A O 1
ATOM 646 N N . VAL A 1 81 ? -2.628 -6.009 6.277 1.00 91.31 81 VAL A N 1
ATOM 647 C CA . VAL A 1 81 ? -2.450 -4.552 6.382 1.00 91.31 81 VAL A CA 1
ATOM 648 C C . VAL A 1 81 ? -2.969 -3.860 5.122 1.00 91.31 81 VAL A C 1
ATOM 650 O O . VAL A 1 81 ? -3.652 -2.846 5.230 1.00 91.31 81 VAL A O 1
ATOM 653 N N . THR A 1 82 ? -2.738 -4.436 3.939 1.00 92.62 82 THR A N 1
ATOM 654 C CA . THR A 1 82 ? -3.271 -3.932 2.663 1.00 92.62 82 THR A CA 1
ATOM 655 C C . THR A 1 82 ? -4.794 -3.858 2.683 1.00 92.62 82 THR A C 1
ATOM 657 O O . THR A 1 82 ? -5.365 -2.833 2.312 1.00 92.62 82 THR A O 1
ATOM 660 N N . ALA A 1 83 ? -5.467 -4.917 3.134 1.00 90.44 83 ALA A N 1
ATOM 661 C CA . ALA A 1 83 ? -6.923 -4.981 3.196 1.00 90.44 83 ALA A CA 1
ATOM 662 C C . ALA A 1 83 ? -7.492 -3.953 4.189 1.00 90.44 83 ALA A C 1
ATOM 664 O O . ALA A 1 83 ? -8.427 -3.227 3.857 1.00 90.44 83 ALA A O 1
ATOM 665 N N . ALA A 1 84 ? -6.890 -3.832 5.378 1.00 89.19 84 ALA A N 1
ATOM 666 C CA . ALA A 1 84 ? -7.305 -2.846 6.375 1.00 89.19 84 ALA A CA 1
ATOM 667 C C . ALA A 1 84 ? -7.063 -1.400 5.905 1.00 89.19 84 ALA A C 1
ATOM 669 O O . ALA A 1 84 ? -7.945 -0.551 6.030 1.00 89.19 84 ALA A O 1
ATOM 670 N N . PHE A 1 85 ? -5.896 -1.120 5.322 1.00 92.75 85 PHE A N 1
ATOM 671 C CA . PHE A 1 85 ? -5.540 0.224 4.876 1.00 92.75 85 PHE A CA 1
ATOM 672 C C . PHE A 1 85 ? -6.354 0.670 3.661 1.00 92.75 85 PHE A C 1
ATOM 674 O O . PHE A 1 85 ? -6.906 1.769 3.666 1.00 92.75 85 PHE A O 1
ATOM 681 N N . SER A 1 86 ? -6.496 -0.189 2.649 1.00 92.25 86 SER A N 1
ATOM 682 C CA . SER A 1 86 ? -7.348 0.101 1.488 1.00 92.25 86 SER A CA 1
ATOM 683 C C . SER A 1 86 ? -8.796 0.350 1.892 1.00 92.25 86 SER A C 1
ATOM 685 O O . SER A 1 86 ? -9.405 1.290 1.390 1.00 92.25 86 SER A O 1
ATOM 687 N N . LEU A 1 87 ? -9.320 -0.399 2.867 1.00 87.38 87 LEU A N 1
ATOM 688 C CA . LEU A 1 87 ? -10.653 -0.152 3.401 1.00 87.38 87 LEU A CA 1
ATOM 689 C C . LEU A 1 87 ? -10.764 1.242 4.034 1.00 87.38 87 LEU A C 1
ATOM 691 O O . LEU A 1 87 ? -11.711 1.966 3.731 1.00 87.38 87 LEU A O 1
ATOM 695 N N . ILE A 1 88 ? -9.798 1.648 4.866 1.00 86.12 88 ILE A N 1
ATOM 696 C CA . ILE A 1 88 ? -9.764 3.007 5.432 1.00 86.12 88 ILE A CA 1
ATOM 697 C C . ILE A 1 88 ? -9.767 4.046 4.305 1.00 86.12 88 ILE A C 1
ATOM 699 O O . ILE A 1 88 ? -10.606 4.945 4.299 1.00 86.12 88 ILE A O 1
ATOM 703 N N . LEU A 1 89 ? -8.878 3.904 3.319 1.00 88.75 89 LEU A N 1
ATOM 704 C CA . LEU A 1 89 ? -8.774 4.841 2.198 1.00 88.75 89 LEU A CA 1
ATOM 705 C C . LEU A 1 89 ? -10.060 4.901 1.367 1.00 88.75 89 LEU A C 1
ATOM 707 O O . LEU A 1 89 ? -10.499 5.994 1.016 1.00 88.75 89 LEU A O 1
ATOM 711 N N . SER A 1 90 ? -10.694 3.758 1.100 1.00 85.31 90 SER A N 1
ATOM 712 C CA . SER A 1 90 ? -11.979 3.656 0.397 1.00 85.31 90 SER A CA 1
ATOM 713 C C . SER A 1 90 ? -13.074 4.438 1.106 1.00 85.31 90 SER A C 1
ATOM 715 O O . SER A 1 90 ? -13.821 5.184 0.479 1.00 85.31 90 SER A O 1
ATOM 717 N N . ARG A 1 91 ? -13.121 4.349 2.433 1.00 80.12 91 ARG A N 1
ATOM 718 C CA . ARG A 1 91 ? -14.117 5.049 3.250 1.00 80.12 91 ARG A CA 1
ATOM 719 C C . ARG A 1 91 ? -13.836 6.544 3.345 1.00 80.12 91 ARG A C 1
ATOM 721 O O . ARG A 1 91 ? -14.772 7.333 3.327 1.00 80.12 91 ARG A O 1
ATOM 728 N N . LEU A 1 92 ? -12.563 6.932 3.414 1.00 79.19 92 LEU A N 1
ATOM 729 C CA . LEU A 1 92 ? -12.148 8.336 3.433 1.00 79.19 92 LEU A CA 1
ATOM 730 C C . LEU A 1 92 ? -12.409 9.047 2.107 1.00 79.19 92 LEU A C 1
ATOM 732 O O . LEU A 1 92 ? -12.770 10.218 2.113 1.00 79.19 92 LEU A O 1
ATOM 736 N N . SER A 1 93 ? -12.205 8.347 0.995 1.00 78.88 93 SER A N 1
ATOM 737 C CA . SER A 1 93 ? -12.319 8.915 -0.350 1.00 78.88 93 SER A CA 1
ATOM 738 C C . SER A 1 93 ? -13.675 8.697 -1.015 1.00 78.88 93 SER A C 1
ATOM 740 O O . SER A 1 93 ? -13.961 9.302 -2.042 1.00 78.88 93 SER A O 1
ATOM 742 N N . GLY A 1 94 ? -14.509 7.811 -0.467 1.00 75.56 94 GLY A N 1
ATOM 743 C CA . GLY A 1 94 ? -15.794 7.438 -1.057 1.00 75.56 94 GLY A CA 1
ATOM 744 C C . GLY A 1 94 ? -15.686 6.580 -2.325 1.00 75.56 94 GLY A C 1
ATOM 745 O O . GLY A 1 94 ? -16.718 6.234 -2.896 1.00 75.56 94 GLY A O 1
ATOM 746 N N . THR A 1 95 ? -14.479 6.204 -2.774 1.00 81.62 95 THR A N 1
ATOM 747 C CA . THR A 1 95 ? -14.308 5.305 -3.928 1.00 81.62 95 THR A CA 1
ATOM 748 C C . THR A 1 95 ? -14.258 3.835 -3.494 1.00 81.62 95 THR A C 1
ATOM 750 O O . THR A 1 95 ? -13.540 3.486 -2.552 1.00 81.62 95 THR A O 1
ATOM 753 N N . PRO A 1 96 ? -14.950 2.921 -4.202 1.00 83.00 96 PRO A N 1
ATOM 754 C CA . PRO A 1 96 ? -14.909 1.485 -3.928 1.00 83.00 96 PRO A CA 1
ATOM 755 C C . PRO A 1 96 ? -13.639 0.812 -4.470 1.00 83.00 96 PRO A C 1
ATOM 757 O O . PRO A 1 96 ? -13.525 -0.411 -4.447 1.00 83.00 96 PRO A O 1
ATOM 760 N N . SER A 1 97 ? -12.704 1.552 -5.064 1.00 88.31 97 SER A N 1
ATOM 761 C CA . SER A 1 97 ? -11.479 0.993 -5.637 1.00 88.31 97 SER A CA 1
ATOM 762 C C . SER A 1 97 ? -10.281 1.866 -5.322 1.00 88.31 97 SER A C 1
ATOM 764 O O . SER A 1 97 ? -10.258 3.042 -5.677 1.00 88.31 97 SER A O 1
ATOM 766 N N . ILE A 1 98 ? -9.277 1.259 -4.699 1.00 90.31 98 ILE A N 1
ATOM 767 C CA . ILE A 1 98 ? -8.066 1.927 -4.234 1.00 90.31 98 ILE A CA 1
ATOM 768 C C . ILE A 1 98 ? -6.865 1.367 -4.984 1.00 90.31 98 ILE A C 1
ATOM 770 O O . ILE A 1 98 ? -6.619 0.161 -4.957 1.00 90.31 98 ILE A O 1
ATOM 774 N N . TYR A 1 99 ? -6.130 2.254 -5.651 1.00 91.44 99 TYR A N 1
ATOM 775 C CA . TYR A 1 99 ? -4.840 1.950 -6.261 1.00 91.44 99 TYR A CA 1
ATOM 776 C C . TYR A 1 99 ? -3.730 2.315 -5.279 1.00 91.44 99 TYR A C 1
ATOM 778 O O . TYR A 1 99 ? -3.716 3.421 -4.739 1.00 91.44 99 TYR A O 1
ATOM 786 N N . MET A 1 100 ? -2.811 1.382 -5.047 1.00 92.00 100 MET A N 1
ATOM 787 C CA . MET A 1 100 ? -1.657 1.567 -4.168 1.00 92.00 100 MET A CA 1
ATOM 788 C C . MET A 1 100 ? -0.397 1.093 -4.869 1.00 92.00 100 MET A C 1
ATOM 790 O O . MET A 1 100 ? -0.427 0.128 -5.636 1.00 92.00 100 MET A O 1
ATOM 794 N N . GLY A 1 101 ? 0.711 1.760 -4.567 1.00 92.44 101 GLY A N 1
ATOM 795 C CA . GLY A 1 101 ? 2.033 1.260 -4.906 1.00 92.44 101 GLY A CA 1
ATOM 796 C C . GLY A 1 101 ? 2.580 0.326 -3.821 1.00 92.44 101 GLY A C 1
ATOM 797 O O . GLY A 1 101 ? 2.240 0.444 -2.641 1.00 92.44 101 GLY A O 1
ATOM 798 N N . THR A 1 102 ? 3.474 -0.573 -4.204 1.00 92.69 102 THR A N 1
ATOM 799 C CA . THR A 1 102 ? 4.324 -1.321 -3.275 1.00 92.69 102 THR A CA 1
ATOM 800 C C . THR A 1 102 ? 5.713 -1.504 -3.885 1.00 92.69 102 THR A C 1
ATOM 802 O O . THR A 1 102 ? 5.813 -1.815 -5.079 1.00 92.69 102 THR A O 1
ATOM 805 N N . PRO A 1 103 ? 6.797 -1.248 -3.134 1.00 91.94 103 PRO A N 1
ATOM 806 C CA . PRO A 1 103 ? 8.137 -1.542 -3.614 1.00 91.94 103 PRO A CA 1
ATOM 807 C C . PRO A 1 103 ? 8.346 -3.060 -3.680 1.00 91.94 103 PRO A C 1
ATOM 809 O O . PRO A 1 103 ? 7.952 -3.802 -2.784 1.00 91.94 103 PRO A O 1
ATOM 812 N N . PHE A 1 104 ? 8.995 -3.535 -4.738 1.00 90.38 104 PHE A N 1
ATOM 813 C CA . PHE A 1 104 ? 9.309 -4.946 -4.921 1.00 90.38 104 PHE A CA 1
ATOM 814 C C . PHE A 1 104 ? 10.780 -5.134 -5.275 1.00 90.38 104 PHE A C 1
ATOM 816 O O . PHE A 1 104 ? 11.264 -4.639 -6.293 1.00 90.38 104 PHE A O 1
ATOM 823 N N . GLY A 1 105 ? 11.507 -5.868 -4.432 1.00 88.75 105 GLY A N 1
ATOM 824 C CA . GLY A 1 105 ? 12.917 -6.167 -4.657 1.00 88.75 105 GLY A CA 1
ATOM 825 C C . GLY A 1 105 ? 13.110 -7.258 -5.710 1.00 88.75 105 GLY A C 1
ATOM 826 O O . GLY A 1 105 ? 12.821 -8.426 -5.464 1.00 88.75 105 GLY A O 1
ATOM 827 N N . LEU A 1 106 ? 13.705 -6.919 -6.853 1.00 86.19 106 LEU A N 1
ATOM 828 C CA . LEU A 1 106 ? 14.014 -7.839 -7.956 1.00 86.19 106 LEU A CA 1
ATOM 829 C C . LEU A 1 106 ? 15.279 -8.681 -7.721 1.00 86.19 106 LEU A C 1
ATOM 831 O O . LEU A 1 106 ? 16.026 -9.007 -8.642 1.00 86.19 106 LEU A O 1
ATOM 835 N N . ARG A 1 107 ? 15.518 -9.093 -6.473 1.00 85.69 107 ARG A N 1
ATOM 836 C CA . ARG A 1 107 ? 16.640 -9.966 -6.088 1.00 85.69 107 ARG A CA 1
ATOM 837 C C . ARG A 1 107 ? 16.244 -11.445 -6.172 1.00 85.69 107 ARG A C 1
ATOM 839 O O . ARG A 1 107 ? 16.424 -12.198 -5.221 1.00 85.69 107 ARG A O 1
ATOM 846 N N . MET A 1 108 ? 15.679 -11.852 -7.312 1.00 78.31 108 MET A N 1
ATOM 847 C CA . MET A 1 108 ? 15.116 -13.202 -7.497 1.00 78.31 108 MET A CA 1
ATOM 848 C C . MET A 1 108 ? 16.180 -14.292 -7.686 1.00 78.31 108 MET A C 1
ATOM 850 O O . MET A 1 108 ? 15.933 -15.457 -7.390 1.00 78.31 108 MET A O 1
ATOM 854 N N . LEU A 1 109 ? 17.376 -13.925 -8.154 1.00 82.12 109 LEU A N 1
ATOM 855 C CA . LEU A 1 109 ? 18.517 -14.835 -8.249 1.00 82.12 109 LEU A CA 1
ATOM 856 C C . LEU A 1 109 ? 19.389 -14.705 -6.999 1.00 82.12 109 LEU A C 1
ATOM 858 O O . LEU A 1 109 ? 19.671 -13.593 -6.550 1.00 82.12 109 LEU A O 1
ATOM 862 N N . ALA A 1 110 ? 19.896 -15.831 -6.492 1.00 81.62 110 ALA A N 1
ATOM 863 C CA . ALA A 1 110 ? 20.806 -15.848 -5.343 1.00 81.62 110 ALA A CA 1
ATOM 864 C C . ALA A 1 110 ? 22.038 -14.946 -5.559 1.00 81.62 110 ALA A C 1
ATOM 866 O O . ALA A 1 110 ? 22.461 -14.231 -4.655 1.00 81.62 110 ALA A O 1
ATOM 867 N N . SER A 1 111 ? 22.553 -14.892 -6.792 1.00 82.69 111 SER A N 1
ATOM 868 C CA . SER A 1 111 ? 23.676 -14.030 -7.178 1.00 82.69 111 SER A CA 1
ATOM 869 C C . SER A 1 111 ? 23.392 -12.528 -7.043 1.00 82.69 111 SER A C 1
ATOM 871 O O . SER A 1 111 ? 24.331 -11.742 -6.945 1.00 82.69 111 SER A O 1
ATOM 873 N N . LEU A 1 112 ? 22.120 -12.110 -7.010 1.00 84.12 112 LEU A N 1
ATOM 874 C CA . LEU A 1 112 ? 21.722 -10.707 -6.867 1.00 84.12 112 LEU A CA 1
ATOM 875 C C . LEU A 1 112 ? 21.580 -10.275 -5.404 1.00 84.12 112 LEU A C 1
ATOM 877 O O . LEU A 1 112 ? 21.541 -9.077 -5.134 1.00 84.12 112 LEU A O 1
ATOM 881 N N . GLN A 1 113 ? 21.512 -11.202 -4.445 1.00 81.88 113 GLN A N 1
ATOM 882 C CA . GLN A 1 113 ? 21.238 -10.868 -3.040 1.00 81.88 113 GLN A CA 1
ATOM 883 C C . GLN A 1 113 ? 22.351 -10.030 -2.398 1.00 81.88 113 GLN A C 1
ATOM 885 O O . GLN A 1 113 ? 22.062 -9.129 -1.618 1.00 81.88 113 GLN A O 1
ATOM 890 N N . HIS A 1 114 ? 23.609 -10.263 -2.781 1.00 82.62 114 HIS A N 1
ATOM 891 C CA . HIS A 1 114 ?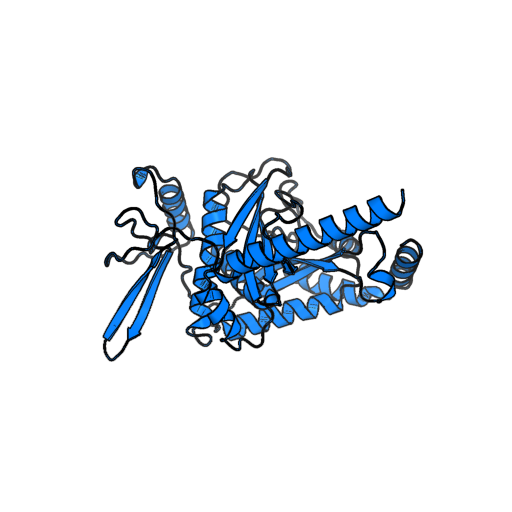 24.777 -9.587 -2.202 1.00 82.62 114 HIS A CA 1
ATOM 892 C C . HIS A 1 114 ? 25.265 -8.373 -3.005 1.00 82.62 114 HIS A C 1
ATOM 894 O O . HIS A 1 114 ? 26.247 -7.736 -2.627 1.00 82.62 114 HIS A O 1
ATOM 900 N N . LEU A 1 115 ? 24.607 -8.038 -4.120 1.00 84.69 115 LEU A N 1
ATOM 901 C CA . LEU A 1 115 ? 25.025 -6.912 -4.952 1.00 84.69 115 LEU A CA 1
ATOM 902 C C . LEU A 1 115 ? 24.565 -5.575 -4.366 1.00 84.69 115 LEU A C 1
ATOM 904 O O . LEU A 1 115 ? 23.384 -5.379 -4.070 1.00 84.69 115 LEU A O 1
ATOM 908 N N . ILE A 1 116 ? 25.494 -4.626 -4.275 1.00 82.44 116 ILE A N 1
ATOM 909 C CA . ILE A 1 116 ? 25.183 -3.227 -3.978 1.00 82.44 116 ILE A CA 1
ATOM 910 C C . ILE A 1 116 ? 24.550 -2.605 -5.230 1.00 82.44 116 ILE A C 1
ATOM 912 O O . ILE A 1 116 ? 25.094 -2.722 -6.329 1.00 82.44 116 ILE A O 1
ATOM 916 N N . GLY A 1 117 ? 23.387 -1.978 -5.063 1.00 80.12 117 GLY A N 1
ATOM 917 C CA . GLY A 1 117 ? 22.630 -1.348 -6.144 1.00 80.12 117 GLY A CA 1
ATOM 918 C C . GLY A 1 117 ? 21.132 -1.303 -5.852 1.00 80.12 117 GLY A C 1
ATOM 919 O O . GLY A 1 117 ? 20.646 -2.017 -4.968 1.00 80.12 117 GLY A O 1
ATOM 920 N N . ASP A 1 118 ? 20.420 -0.469 -6.608 1.00 82.31 118 ASP A N 1
ATOM 921 C CA . ASP A 1 118 ? 18.963 -0.399 -6.568 1.00 82.31 118 ASP A CA 1
ATOM 922 C C . ASP A 1 118 ? 18.363 -1.466 -7.493 1.00 82.31 118 ASP A C 1
ATOM 924 O O . ASP A 1 118 ? 18.589 -1.471 -8.703 1.00 82.31 118 ASP A O 1
ATOM 928 N N . PHE A 1 119 ? 17.644 -2.406 -6.886 1.00 87.12 119 PHE A N 1
ATOM 929 C CA . PHE A 1 119 ? 16.912 -3.475 -7.565 1.00 87.12 119 PHE A CA 1
ATOM 930 C C . PHE A 1 119 ? 15.420 -3.395 -7.232 1.00 87.12 119 PHE A C 1
ATOM 932 O O . PHE A 1 119 ? 14.704 -4.381 -7.399 1.00 87.12 119 PHE A O 1
ATOM 939 N N . VAL A 1 120 ? 14.950 -2.267 -6.697 1.00 89.00 120 VAL A N 1
ATOM 940 C CA . VAL A 1 120 ? 13.542 -2.074 -6.368 1.00 89.00 120 VAL A CA 1
ATOM 941 C C . VAL A 1 120 ? 12.801 -1.643 -7.628 1.00 89.00 120 VAL A C 1
ATOM 943 O O . VAL A 1 120 ? 13.192 -0.705 -8.316 1.00 89.00 120 VAL A O 1
ATOM 946 N N . ASN A 1 121 ? 11.710 -2.335 -7.934 1.00 91.50 121 ASN A N 1
ATOM 947 C CA . ASN A 1 121 ? 10.720 -1.877 -8.897 1.00 91.50 121 ASN A CA 1
ATOM 948 C C . ASN A 1 121 ? 9.432 -1.522 -8.155 1.00 91.50 121 ASN A C 1
ATOM 950 O O . ASN A 1 121 ? 9.100 -2.153 -7.153 1.00 91.50 121 ASN A O 1
ATOM 954 N N . MET A 1 122 ? 8.700 -0.525 -8.641 1.00 91.56 122 MET A N 1
ATOM 955 C CA . MET A 1 122 ? 7.413 -0.160 -8.053 1.00 91.56 122 MET A CA 1
ATOM 956 C C . MET A 1 122 ? 6.305 -0.955 -8.730 1.00 91.56 122 MET A C 1
ATOM 958 O O . MET A 1 122 ? 6.181 -0.948 -9.950 1.00 91.56 122 MET A O 1
ATOM 962 N N . LEU A 1 123 ? 5.480 -1.629 -7.941 1.00 91.50 123 LEU A N 1
ATOM 963 C CA . LEU A 1 123 ? 4.313 -2.346 -8.435 1.00 91.50 123 LEU A CA 1
ATOM 964 C C . LEU A 1 123 ? 3.059 -1.580 -8.047 1.00 91.50 123 LEU A C 1
ATOM 966 O O . LEU A 1 123 ? 2.977 -1.075 -6.931 1.00 91.50 123 LEU A O 1
ATOM 970 N N . ILE A 1 124 ? 2.077 -1.514 -8.943 1.00 89.94 124 ILE A N 1
ATOM 971 C CA . ILE A 1 124 ? 0.779 -0.905 -8.648 1.00 89.94 124 ILE A CA 1
ATOM 972 C C . ILE A 1 124 ? -0.279 -1.977 -8.697 1.00 89.94 124 ILE A C 1
ATOM 974 O O . ILE A 1 124 ? -0.372 -2.727 -9.665 1.00 89.94 124 ILE A O 1
ATOM 978 N N . PHE A 1 125 ? -1.114 -2.005 -7.675 1.00 90.25 125 PHE A N 1
ATOM 979 C CA . PHE A 1 125 ? -2.211 -2.944 -7.607 1.00 90.25 125 PHE A CA 1
ATOM 980 C C . PHE A 1 125 ? -3.475 -2.252 -7.113 1.00 90.25 125 PHE A C 1
ATOM 982 O O . PHE A 1 125 ? -3.443 -1.201 -6.466 1.00 90.25 125 PHE A O 1
ATOM 989 N N . LYS A 1 126 ? -4.609 -2.856 -7.461 1.00 90.44 126 LYS A N 1
ATOM 990 C CA . LYS A 1 126 ? -5.946 -2.350 -7.162 1.00 90.44 126 LYS A CA 1
ATOM 991 C C . LYS A 1 126 ? -6.614 -3.239 -6.129 1.00 90.44 126 LYS A C 1
ATOM 993 O O . LYS A 1 126 ? -6.686 -4.456 -6.309 1.00 90.44 126 LYS A O 1
ATOM 998 N N . VAL A 1 127 ? -7.185 -2.636 -5.095 1.00 91.12 127 VAL A N 1
ATOM 999 C CA . VAL A 1 127 ? -8.086 -3.319 -4.162 1.00 91.12 127 VAL A CA 1
ATOM 1000 C C . VAL A 1 127 ? -9.492 -2.775 -4.367 1.00 91.12 127 VAL A C 1
ATOM 1002 O O . VAL A 1 127 ? -9.718 -1.568 -4.300 1.00 91.12 127 VAL A O 1
ATOM 1005 N N . ARG A 1 128 ? -10.433 -3.669 -4.684 1.00 89.62 128 ARG A N 1
ATOM 1006 C CA . ARG A 1 128 ? -11.857 -3.343 -4.828 1.00 89.62 128 ARG A CA 1
ATOM 1007 C C . ARG A 1 128 ? -12.578 -3.698 -3.538 1.00 89.62 128 ARG A C 1
ATOM 1009 O O . ARG A 1 128 ? -12.347 -4.787 -3.015 1.00 89.62 128 ARG A O 1
ATOM 1016 N N . HIS A 1 129 ? -13.484 -2.837 -3.108 1.00 85.94 129 HIS A N 1
ATOM 1017 C CA . HIS A 1 129 ? -14.327 -3.012 -1.937 1.00 85.94 129 HIS A CA 1
ATOM 1018 C C . HIS A 1 129 ? -15.786 -3.111 -2.361 1.00 85.94 129 HIS A C 1
ATOM 1020 O O . HIS A 1 129 ? -16.281 -2.275 -3.119 1.00 85.94 129 HIS A O 1
ATOM 1026 N N . ASP A 1 130 ? -16.462 -4.128 -1.848 1.00 83.94 130 ASP A N 1
ATOM 1027 C CA . ASP A 1 130 ? -17.911 -4.258 -1.894 1.00 83.94 130 ASP A CA 1
ATOM 1028 C C . ASP A 1 130 ? -18.453 -4.076 -0.465 1.00 83.94 130 ASP A C 1
ATOM 1030 O O . ASP A 1 130 ? -18.100 -4.852 0.419 1.00 83.94 130 ASP A O 1
ATOM 1034 N N . PRO A 1 131 ? -19.288 -3.060 -0.184 1.00 70.25 131 PRO A N 1
ATOM 1035 C CA . PRO A 1 131 ? -19.835 -2.843 1.154 1.00 70.25 131 PRO A CA 1
ATOM 1036 C C . PRO A 1 131 ? -20.626 -4.025 1.733 1.00 70.25 131 PRO A C 1
ATOM 1038 O O . PRO A 1 131 ? -20.824 -4.047 2.946 1.00 70.25 131 PRO A O 1
ATOM 1041 N N . ALA A 1 132 ? -21.100 -4.952 0.895 1.00 77.12 132 ALA A N 1
ATOM 1042 C CA . ALA A 1 132 ? -21.842 -6.141 1.313 1.00 77.12 132 ALA A CA 1
ATOM 1043 C C . ALA A 1 132 ? -20.950 -7.379 1.525 1.00 77.12 132 ALA A C 1
ATOM 1045 O O . ALA A 1 132 ? -21.453 -8.437 1.900 1.00 77.12 132 ALA A O 1
ATOM 1046 N N . GLU A 1 133 ? -19.639 -7.289 1.272 1.00 80.62 133 GLU A N 1
ATOM 1047 C CA . GLU A 1 133 ? -18.744 -8.436 1.433 1.00 80.62 133 GLU A CA 1
ATOM 1048 C C . GLU A 1 133 ? -18.268 -8.627 2.878 1.00 80.62 133 GLU A C 1
ATOM 1050 O O . GLU A 1 133 ? -18.160 -7.682 3.665 1.00 80.62 133 GLU A O 1
ATOM 1055 N N . SER A 1 134 ? -17.935 -9.873 3.224 1.00 81.69 134 SER A N 1
ATOM 1056 C CA . SER A 1 134 ? -17.264 -10.180 4.486 1.00 81.69 134 SER A CA 1
ATOM 1057 C C . SER A 1 134 ? -15.798 -9.760 4.455 1.00 81.69 134 SER A C 1
ATOM 1059 O O . SER A 1 134 ? -15.155 -9.748 3.398 1.00 81.69 134 SER A O 1
ATOM 1061 N N . PHE A 1 135 ? -15.222 -9.486 5.625 1.00 78.69 135 PHE A N 1
ATOM 1062 C CA . PHE A 1 135 ? -13.812 -9.105 5.693 1.00 78.69 135 PHE A CA 1
ATOM 1063 C C . PHE A 1 135 ? -12.880 -10.185 5.123 1.00 78.69 135 PHE A C 1
ATOM 1065 O O . PHE A 1 135 ? -11.920 -9.858 4.429 1.00 78.69 135 PHE A O 1
ATOM 1072 N N . VAL A 1 136 ? -13.161 -11.472 5.354 1.00 82.31 136 VAL A N 1
ATOM 1073 C CA . VAL A 1 136 ? -12.371 -12.576 4.772 1.00 82.31 136 VAL A CA 1
ATOM 1074 C C . VAL A 1 136 ? -12.393 -12.556 3.246 1.00 82.31 136 VAL A C 1
ATOM 1076 O O . VAL A 1 136 ? -11.359 -12.793 2.623 1.00 82.31 136 VAL A O 1
ATOM 1079 N N . SER A 1 137 ? -13.534 -12.231 2.636 1.00 86.19 137 SER A N 1
ATOM 1080 C CA . SER A 1 137 ? -13.640 -12.120 1.175 1.00 86.19 137 SER A CA 1
ATOM 1081 C C . SER A 1 137 ? -12.795 -10.960 0.649 1.00 86.19 137 SER A C 1
ATOM 1083 O O . SER A 1 137 ? -12.024 -11.128 -0.300 1.00 86.19 137 SER A O 1
ATOM 1085 N N . MET A 1 138 ? -12.856 -9.813 1.332 1.00 86.56 138 MET A N 1
ATOM 1086 C CA . MET A 1 138 ? -12.021 -8.652 1.024 1.00 86.56 138 MET A CA 1
ATOM 1087 C C . MET A 1 138 ? -10.527 -8.973 1.185 1.00 86.56 138 MET A C 1
ATOM 1089 O O . MET A 1 138 ? -9.717 -8.623 0.326 1.00 86.56 138 MET A O 1
ATOM 1093 N N . LEU A 1 139 ? -10.153 -9.674 2.258 1.00 87.81 139 LEU A N 1
ATOM 1094 C CA . LEU A 1 139 ? -8.778 -10.081 2.537 1.00 87.81 139 LEU A CA 1
ATOM 1095 C C . LEU A 1 139 ? -8.242 -11.042 1.473 1.00 87.81 139 LEU A C 1
ATOM 1097 O O . LEU A 1 139 ? -7.134 -10.845 0.975 1.00 87.81 139 LEU A O 1
ATOM 1101 N N . ALA A 1 140 ? -9.031 -12.047 1.089 1.00 87.00 140 ALA A N 1
ATOM 1102 C CA . ALA A 1 140 ? -8.675 -12.975 0.021 1.00 87.00 140 ALA A CA 1
ATOM 1103 C C . ALA A 1 140 ? -8.458 -12.231 -1.305 1.00 87.00 140 ALA A C 1
ATOM 1105 O O . ALA A 1 140 ? -7.474 -12.473 -2.003 1.00 87.00 140 ALA A O 1
ATOM 1106 N N . ARG A 1 141 ? -9.322 -11.261 -1.624 1.00 87.88 141 ARG A N 1
ATOM 1107 C CA . ARG A 1 141 ? -9.181 -10.414 -2.815 1.00 87.88 141 ARG A CA 1
ATOM 1108 C C . ARG A 1 141 ? -7.919 -9.549 -2.769 1.00 87.88 141 ARG A C 1
ATOM 1110 O O . ARG A 1 141 ? -7.206 -9.471 -3.769 1.00 87.88 141 ARG A O 1
ATOM 1117 N N . ALA A 1 142 ? -7.623 -8.930 -1.627 1.00 87.88 142 ALA A N 1
ATOM 1118 C CA . ALA A 1 142 ? -6.402 -8.149 -1.434 1.00 87.88 142 ALA A CA 1
ATOM 1119 C C . ALA A 1 142 ? -5.146 -9.024 -1.586 1.00 87.88 142 ALA A C 1
ATOM 1121 O O . ALA A 1 142 ? -4.208 -8.627 -2.274 1.00 87.88 142 ALA A O 1
ATOM 1122 N N . ALA A 1 143 ? -5.154 -10.239 -1.024 1.00 86.88 143 ALA A N 1
ATOM 1123 C CA . ALA A 1 143 ? -4.070 -11.209 -1.177 1.00 86.88 143 ALA A CA 1
ATOM 1124 C C . ALA A 1 143 ? -3.862 -11.618 -2.644 1.00 86.88 143 ALA A C 1
ATOM 1126 O O . ALA A 1 143 ? -2.732 -11.622 -3.128 1.00 86.88 143 ALA A O 1
ATOM 1127 N N . VAL A 1 144 ? -4.943 -11.912 -3.374 1.00 89.00 144 VAL A N 1
ATOM 1128 C CA . VAL A 1 144 ? -4.877 -12.257 -4.803 1.00 89.00 144 VAL A CA 1
ATOM 1129 C C . VAL A 1 144 ? -4.325 -11.092 -5.625 1.00 89.00 144 VAL A C 1
ATOM 1131 O O . VAL A 1 144 ? -3.435 -11.304 -6.444 1.00 89.00 144 VAL A O 1
ATOM 1134 N N . SER A 1 145 ? -4.794 -9.865 -5.384 1.00 86.56 145 SER A N 1
ATOM 1135 C CA . SER A 1 145 ? -4.299 -8.667 -6.079 1.00 86.56 145 SER A CA 1
ATOM 1136 C C . SER A 1 145 ? -2.800 -8.446 -5.838 1.00 86.56 145 SER A C 1
ATOM 1138 O O . SER A 1 145 ? -2.031 -8.259 -6.783 1.00 86.56 145 SER A O 1
ATOM 1140 N N . ALA A 1 146 ? -2.367 -8.586 -4.582 1.00 80.81 146 ALA A N 1
ATOM 1141 C CA . ALA A 1 146 ? -0.969 -8.476 -4.179 1.00 80.81 146 ALA A CA 1
ATOM 1142 C C . ALA A 1 146 ? -0.059 -9.529 -4.835 1.00 80.81 146 ALA A C 1
ATOM 1144 O O . ALA A 1 146 ? 1.059 -9.220 -5.233 1.00 80.81 146 ALA A O 1
ATOM 1145 N N . VAL A 1 147 ? -0.519 -10.775 -4.959 1.00 85.38 147 VAL A N 1
ATOM 1146 C CA . VAL A 1 147 ? 0.262 -11.847 -5.599 1.00 85.38 147 VAL A CA 1
ATOM 1147 C C . VAL A 1 147 ? 0.273 -11.694 -7.119 1.00 85.38 147 VAL A C 1
ATOM 1149 O O . VAL A 1 147 ? 1.297 -11.929 -7.758 1.00 85.38 147 VAL A O 1
ATOM 1152 N N . ASN A 1 148 ? -0.847 -11.289 -7.718 1.00 86.56 148 ASN A N 1
ATOM 1153 C CA . ASN A 1 148 ? -0.947 -11.144 -9.167 1.00 86.56 148 ASN A CA 1
ATOM 1154 C C . ASN A 1 148 ? -0.009 -10.059 -9.695 1.00 86.56 148 ASN A C 1
ATOM 1156 O O . ASN A 1 148 ? 0.668 -10.293 -10.694 1.00 86.56 148 ASN A O 1
ATOM 1160 N N . VAL A 1 149 ? 0.107 -8.919 -9.004 1.00 84.94 149 VAL A N 1
ATOM 1161 C CA . VAL A 1 149 ? 0.996 -7.842 -9.463 1.00 84.94 149 VAL A CA 1
ATOM 1162 C C . VAL A 1 149 ? 2.472 -8.265 -9.479 1.00 84.94 149 VAL A C 1
ATOM 1164 O O . VAL A 1 149 ? 3.227 -7.839 -10.351 1.00 84.94 149 VAL A O 1
ATOM 1167 N N . GLN A 1 150 ? 2.882 -9.173 -8.585 1.00 87.94 150 GLN A N 1
ATOM 1168 C CA . GLN A 1 150 ? 4.259 -9.682 -8.528 1.00 87.94 150 GLN A CA 1
ATOM 1169 C C . GLN A 1 150 ? 4.640 -10.516 -9.754 1.00 87.94 150 GLN A C 1
ATOM 1171 O O . GLN A 1 150 ? 5.814 -10.565 -10.119 1.00 87.94 150 GLN A O 1
ATOM 1176 N N . ARG A 1 151 ? 3.667 -11.137 -10.434 1.00 87.94 151 ARG A N 1
ATOM 1177 C CA . ARG A 1 151 ? 3.919 -11.913 -11.663 1.00 87.94 151 ARG A CA 1
ATOM 1178 C C . ARG A 1 151 ? 4.474 -11.051 -12.794 1.00 87.94 151 ARG A C 1
ATOM 1180 O O . ARG A 1 151 ? 5.197 -11.561 -13.637 1.00 87.94 151 ARG A O 1
ATOM 1187 N N . HIS A 1 152 ? 4.179 -9.755 -12.756 1.00 88.19 152 HIS A N 1
ATOM 1188 C CA . HIS A 1 152 ? 4.575 -8.767 -13.755 1.00 88.19 152 HIS A CA 1
ATOM 1189 C C . HIS A 1 152 ? 5.750 -7.897 -13.277 1.00 88.19 152 HIS A C 1
ATOM 1191 O O . HIS A 1 152 ? 6.075 -6.887 -13.893 1.00 88.19 152 HIS A O 1
ATOM 1197 N N . ALA A 1 153 ? 6.412 -8.265 -12.171 1.00 89.19 153 ALA A N 1
ATOM 1198 C CA . ALA A 1 153 ? 7.377 -7.396 -11.503 1.00 89.19 153 ALA A CA 1
ATOM 1199 C C . ALA A 1 153 ? 8.649 -7.094 -12.312 1.00 89.19 153 ALA A C 1
ATOM 1201 O O . ALA A 1 153 ? 9.351 -6.134 -11.996 1.00 89.19 153 ALA A O 1
ATOM 1202 N N . LEU A 1 154 ? 8.959 -7.878 -13.349 1.00 88.94 154 LEU A N 1
ATOM 1203 C CA . LEU A 1 154 ? 10.108 -7.619 -14.223 1.00 88.94 154 LEU A CA 1
ATOM 1204 C C . LEU A 1 154 ? 9.886 -6.426 -15.165 1.00 88.94 154 LEU A C 1
ATOM 1206 O O . LEU A 1 154 ? 10.871 -5.807 -15.583 1.00 88.94 154 LEU A O 1
ATOM 1210 N N . ALA A 1 155 ? 8.627 -6.085 -15.466 1.00 88.75 155 ALA A N 1
ATOM 1211 C CA . ALA A 1 155 ? 8.268 -4.938 -16.290 1.00 88.75 155 ALA A CA 1
ATOM 1212 C C . ALA A 1 155 ? 8.615 -3.623 -15.565 1.00 88.75 155 ALA A C 1
ATOM 1214 O O . ALA A 1 155 ? 8.097 -3.367 -14.476 1.00 88.75 155 ALA A O 1
ATOM 1215 N N . PRO A 1 156 ? 9.484 -2.759 -16.125 1.00 88.75 156 PRO A N 1
ATOM 1216 C CA . PRO A 1 156 ? 9.878 -1.529 -15.447 1.00 88.75 156 PRO A CA 1
ATOM 1217 C C . PRO A 1 156 ? 8.695 -0.573 -15.263 1.00 88.75 156 PRO A C 1
ATOM 1219 O O . PRO A 1 156 ? 8.078 -0.148 -16.244 1.00 88.75 156 PRO A O 1
ATOM 1222 N N . PHE A 1 157 ? 8.438 -0.150 -14.023 1.00 88.06 157 PHE A N 1
ATOM 1223 C CA . PHE A 1 157 ? 7.359 0.792 -13.710 1.00 88.06 157 PHE A CA 1
ATOM 1224 C C . PHE A 1 157 ? 7.413 2.070 -14.553 1.00 88.06 157 PHE A C 1
ATOM 1226 O O . PHE A 1 157 ? 6.407 2.500 -15.108 1.00 88.06 157 PHE A O 1
ATOM 1233 N N . LEU A 1 158 ? 8.604 2.647 -14.723 1.00 86.75 158 LEU A N 1
ATOM 1234 C CA . LEU A 1 158 ? 8.814 3.858 -15.524 1.00 86.75 158 LEU A CA 1
ATOM 1235 C C . LEU A 1 158 ? 8.367 3.698 -16.985 1.00 86.75 158 LEU A C 1
ATOM 1237 O O . LEU A 1 158 ? 7.890 4.660 -17.586 1.00 86.75 158 LEU A O 1
ATOM 1241 N N . MET A 1 159 ? 8.486 2.497 -17.562 1.00 87.00 159 MET A N 1
ATOM 1242 C CA . MET A 1 159 ? 7.997 2.244 -18.920 1.00 87.00 159 MET A CA 1
ATOM 1243 C C . MET A 1 159 ? 6.477 2.258 -18.968 1.00 87.00 159 MET A C 1
ATOM 1245 O O . MET A 1 159 ? 5.898 2.877 -19.861 1.00 87.00 159 MET A O 1
ATOM 1249 N N . PHE A 1 160 ? 5.842 1.666 -17.960 1.00 86.50 160 PHE A N 1
ATOM 1250 C CA . PHE A 1 160 ? 4.405 1.754 -17.788 1.00 86.50 160 PHE A CA 1
ATOM 1251 C C . PHE A 1 160 ? 3.942 3.212 -17.627 1.00 86.50 160 PHE A C 1
ATOM 1253 O O . PHE A 1 160 ? 3.087 3.642 -18.400 1.00 86.50 160 PHE A O 1
ATOM 1260 N N . VAL A 1 161 ? 4.559 4.003 -16.736 1.00 85.69 161 VAL A N 1
ATOM 1261 C CA . VAL A 1 161 ? 4.246 5.439 -16.564 1.00 85.69 161 VAL A CA 1
ATOM 1262 C C . VAL A 1 161 ? 4.330 6.183 -17.893 1.00 85.69 161 VAL A C 1
ATOM 1264 O O . VAL A 1 161 ? 3.385 6.861 -18.289 1.00 85.69 161 VAL A O 1
ATOM 1267 N N . ASN A 1 162 ? 5.426 6.005 -18.632 1.00 84.31 162 ASN A N 1
ATOM 1268 C CA . ASN A 1 162 ? 5.608 6.649 -19.932 1.00 84.31 162 ASN A CA 1
ATOM 1269 C C . ASN A 1 162 ? 4.534 6.229 -20.946 1.00 84.31 162 ASN A C 1
ATOM 1271 O O . ASN A 1 162 ? 4.081 7.059 -21.736 1.00 84.31 162 ASN A O 1
ATOM 1275 N N . SER A 1 163 ? 4.096 4.968 -20.907 1.00 81.88 163 SER A N 1
ATOM 1276 C CA . SER A 1 163 ? 3.035 4.466 -21.782 1.00 81.88 163 SER A CA 1
ATOM 1277 C C . SER A 1 163 ? 1.663 5.064 -21.460 1.00 81.88 163 SER A C 1
ATOM 1279 O O . SER A 1 163 ? 0.886 5.303 -22.389 1.00 81.88 163 SER A O 1
ATOM 1281 N N . VAL A 1 164 ? 1.377 5.354 -20.181 1.00 81.88 164 VAL A N 1
ATOM 1282 C CA . VAL A 1 164 ? 0.097 5.941 -19.754 1.00 81.88 164 VAL A CA 1
ATOM 1283 C C . VAL A 1 164 ? 0.081 7.467 -19.791 1.00 81.88 164 VAL A C 1
ATOM 1285 O O . VAL A 1 164 ? -0.988 8.046 -19.971 1.00 81.88 164 VAL A O 1
ATOM 1288 N N . ASN A 1 165 ? 1.247 8.120 -19.713 1.00 79.25 165 ASN A N 1
ATOM 1289 C CA . ASN A 1 165 ? 1.378 9.583 -19.705 1.00 79.25 165 ASN A CA 1
ATOM 1290 C C . ASN A 1 165 ? 0.647 10.265 -20.871 1.00 79.25 165 ASN A C 1
ATOM 1292 O O . ASN A 1 165 ? 0.072 11.335 -20.697 1.00 79.25 165 ASN A O 1
ATOM 1296 N N . LYS A 1 166 ? 0.637 9.635 -22.052 1.00 76.19 166 LYS A N 1
ATOM 1297 C CA . LYS A 1 166 ? -0.033 10.154 -23.257 1.00 76.19 166 LYS A CA 1
ATOM 1298 C C . LYS A 1 166 ? -1.563 10.221 -23.155 1.00 76.19 166 LYS A C 1
ATOM 1300 O O . LYS A 1 166 ? -2.188 10.848 -24.001 1.00 76.19 166 LYS A O 1
ATOM 1305 N N . PHE A 1 167 ? -2.157 9.565 -22.158 1.00 73.38 167 PHE A N 1
ATOM 1306 C CA . PHE A 1 167 ? -3.604 9.544 -21.937 1.00 73.38 167 PHE A CA 1
ATOM 1307 C C . PHE A 1 167 ? -4.063 10.504 -20.837 1.00 73.38 167 PHE A C 1
ATOM 1309 O O . PHE A 1 167 ? -5.267 10.653 -20.645 1.00 73.38 167 PHE A O 1
ATOM 1316 N N . TYR A 1 168 ? -3.145 11.166 -20.123 1.00 73.50 168 TYR A N 1
ATOM 1317 C CA . TYR A 1 168 ? -3.533 12.178 -19.144 1.00 73.50 168 TYR A CA 1
ATOM 1318 C C . TYR A 1 168 ? -4.116 13.398 -19.857 1.00 73.50 168 TYR A C 1
ATOM 1320 O O . TYR A 1 168 ? -3.410 14.112 -20.567 1.00 73.50 168 TYR A O 1
ATOM 1328 N N . VAL A 1 169 ? -5.407 13.650 -19.638 1.00 66.12 169 VAL A N 1
ATOM 1329 C CA . VAL A 1 169 ? -6.089 14.859 -20.133 1.00 66.12 169 VAL A CA 1
ATOM 1330 C C . VAL A 1 169 ? -5.577 16.101 -19.398 1.00 66.12 169 VAL A C 1
ATOM 1332 O O . VAL A 1 169 ? -5.397 17.161 -19.991 1.00 66.12 169 VAL A O 1
ATOM 1335 N N . THR A 1 170 ? -5.304 15.958 -18.102 1.00 69.81 170 THR A N 1
ATOM 1336 C CA . THR A 1 170 ? -4.759 16.997 -17.228 1.00 69.81 170 THR A CA 1
ATOM 1337 C C . THR A 1 170 ? -3.718 16.386 -16.293 1.00 69.81 170 THR A C 1
ATOM 1339 O O . THR A 1 170 ? -3.874 15.263 -15.817 1.00 69.81 170 THR A O 1
ATOM 1342 N N . ASN A 1 171 ? -2.633 17.123 -16.043 1.00 76.06 171 ASN A N 1
ATOM 1343 C CA . ASN A 1 171 ? -1.585 16.751 -15.095 1.00 76.06 171 ASN A CA 1
ATOM 1344 C C . ASN A 1 171 ? -1.575 17.783 -13.961 1.00 76.06 171 ASN A C 1
ATOM 1346 O O . ASN A 1 171 ? -1.333 18.964 -14.219 1.00 76.06 171 ASN A O 1
ATOM 1350 N N . ASP A 1 172 ? -1.872 17.351 -12.734 1.00 82.88 172 ASP A N 1
ATOM 1351 C CA . ASP A 1 172 ? -1.804 18.204 -11.547 1.00 82.88 172 ASP A CA 1
ATOM 1352 C C . ASP A 1 172 ? -0.391 18.104 -10.943 1.00 82.88 172 ASP A C 1
ATOM 1354 O O . ASP A 1 172 ? -0.070 17.089 -10.324 1.00 82.88 172 ASP A O 1
ATOM 1358 N N . PRO A 1 173 ? 0.463 19.140 -11.062 1.00 84.88 173 PRO A N 1
ATOM 1359 C CA . PRO A 1 173 ? 1.827 19.115 -10.522 1.00 84.88 173 PRO A CA 1
ATOM 1360 C C . PRO A 1 173 ? 1.884 19.016 -8.987 1.00 84.88 173 PRO A C 1
ATOM 1362 O O . PRO A 1 173 ? 2.971 18.881 -8.419 1.00 84.88 173 PRO A O 1
ATOM 1365 N N . ALA A 1 174 ? 0.743 19.111 -8.301 1.00 86.25 174 ALA A N 1
ATOM 1366 C CA . ALA A 1 174 ? 0.603 18.906 -6.866 1.00 86.25 174 ALA A CA 1
ATOM 1367 C C . ALA A 1 174 ? 0.192 17.472 -6.484 1.00 86.25 174 ALA A C 1
ATOM 1369 O O . ALA A 1 174 ? -0.087 17.209 -5.306 1.00 86.25 174 ALA A O 1
ATOM 1370 N N . ARG A 1 175 ? 0.129 16.548 -7.452 1.00 86.12 175 ARG A N 1
ATOM 1371 C CA . ARG A 1 175 ? -0.224 15.139 -7.252 1.00 86.12 175 ARG A CA 1
ATOM 1372 C C . ARG A 1 175 ? 0.703 14.215 -8.042 1.00 86.12 175 ARG A C 1
ATOM 1374 O O . ARG A 1 175 ? 1.258 14.568 -9.074 1.00 86.12 175 ARG A O 1
ATOM 1381 N N . GLN A 1 176 ? 0.834 12.990 -7.548 1.00 84.25 176 GLN A N 1
ATOM 1382 C CA . GLN A 1 176 ? 1.307 11.866 -8.355 1.00 84.25 176 GLN A CA 1
ATOM 1383 C C . GLN A 1 176 ? 0.145 11.372 -9.232 1.00 84.25 176 GLN A C 1
ATOM 1385 O O . GLN A 1 176 ? -0.990 11.365 -8.767 1.00 84.25 176 GLN A O 1
ATOM 1390 N N . ASN A 1 177 ? 0.389 10.948 -10.475 1.00 77.62 177 ASN A N 1
ATOM 1391 C CA . ASN A 1 177 ? -0.696 10.718 -11.453 1.00 77.62 177 ASN A CA 1
ATOM 1392 C C . ASN A 1 177 ? -1.312 9.309 -11.454 1.00 77.62 177 ASN A C 1
ATOM 1394 O O . ASN A 1 177 ? -2.307 9.079 -12.143 1.00 77.62 177 ASN A O 1
ATOM 1398 N N . ILE A 1 178 ? -0.722 8.361 -10.718 1.00 82.81 178 ILE A N 1
ATOM 1399 C CA . ILE A 1 178 ? -1.122 6.944 -10.775 1.00 82.81 178 ILE A CA 1
ATOM 1400 C C . ILE A 1 178 ? -1.519 6.394 -9.405 1.00 82.81 178 ILE A C 1
ATOM 1402 O O . ILE A 1 178 ? -2.498 5.666 -9.283 1.00 82.81 178 ILE A O 1
ATOM 1406 N N . TYR A 1 179 ? -0.759 6.731 -8.370 1.00 88.56 179 TYR A N 1
ATOM 1407 C CA . TYR A 1 179 ? -1.077 6.398 -6.990 1.00 88.56 179 TYR A CA 1
ATOM 1408 C C . TYR A 1 179 ? -0.494 7.478 -6.088 1.00 88.56 179 TYR A C 1
ATOM 1410 O O . TYR A 1 179 ? 0.577 8.018 -6.362 1.00 88.56 179 TYR A O 1
ATOM 1418 N N . GLN A 1 180 ? -1.199 7.795 -5.008 1.00 91.56 180 GLN A N 1
ATOM 1419 C CA . GLN A 1 180 ? -0.740 8.756 -4.001 1.00 91.56 180 GLN A CA 1
ATOM 1420 C C . GLN A 1 180 ? -0.441 8.081 -2.664 1.00 91.56 180 GLN A C 1
ATOM 1422 O O . GLN A 1 180 ? 0.035 8.738 -1.738 1.00 91.56 180 GLN A O 1
ATOM 1427 N N . THR A 1 181 ? -0.700 6.774 -2.568 1.00 94.31 181 THR A N 1
ATOM 1428 C CA . THR A 1 181 ? -0.455 5.981 -1.371 1.00 94.31 181 THR A CA 1
ATOM 1429 C C . THR A 1 181 ? 0.309 4.703 -1.672 1.00 94.31 181 THR A C 1
ATOM 1431 O O . THR A 1 181 ? 0.245 4.149 -2.774 1.00 94.31 181 THR A O 1
ATOM 1434 N N . MET A 1 182 ? 1.063 4.245 -0.677 1.00 94.19 182 MET A N 1
ATOM 1435 C CA . MET A 1 182 ? 1.845 3.017 -0.760 1.00 94.19 182 MET A CA 1
ATOM 1436 C C . MET A 1 182 ? 1.745 2.190 0.508 1.00 94.19 182 MET A C 1
ATOM 1438 O O . MET A 1 182 ? 1.434 2.704 1.587 1.00 94.19 182 MET A O 1
ATOM 1442 N N . ILE A 1 183 ? 2.069 0.912 0.352 1.00 93.94 183 ILE A N 1
ATOM 1443 C CA . ILE A 1 183 ? 2.280 -0.015 1.451 1.00 93.94 183 ILE A CA 1
ATOM 1444 C C . ILE A 1 183 ? 3.528 -0.863 1.212 1.00 93.94 183 ILE A C 1
ATOM 1446 O O . ILE A 1 183 ? 3.774 -1.349 0.106 1.00 93.94 183 ILE A O 1
ATOM 1450 N N . ASP A 1 184 ? 4.296 -1.054 2.274 1.00 92.44 184 ASP A N 1
ATOM 1451 C CA . ASP A 1 184 ? 5.433 -1.961 2.317 1.00 92.44 184 ASP A CA 1
ATOM 1452 C C . ASP A 1 184 ? 5.403 -2.765 3.619 1.00 92.44 184 ASP A C 1
ATOM 1454 O O . ASP A 1 184 ? 4.914 -2.288 4.646 1.00 92.44 184 ASP A O 1
ATOM 1458 N N . VAL A 1 185 ? 5.901 -3.998 3.578 1.00 90.56 185 VAL A N 1
ATOM 1459 C CA . VAL A 1 185 ? 6.085 -4.837 4.764 1.00 90.56 185 VAL A CA 1
ATOM 1460 C C . VAL A 1 185 ? 7.564 -5.100 4.934 1.00 90.56 185 VAL A C 1
ATOM 1462 O O . VAL A 1 185 ? 8.183 -5.784 4.122 1.00 90.56 185 VAL A O 1
ATOM 1465 N N . VAL A 1 186 ? 8.108 -4.612 6.041 1.00 86.31 186 VAL A N 1
ATOM 1466 C CA . VAL A 1 186 ? 9.537 -4.673 6.322 1.00 86.31 186 VAL A CA 1
ATOM 1467 C C . VAL A 1 186 ? 9.772 -5.653 7.474 1.00 86.31 186 VAL A C 1
ATOM 1469 O O . VAL A 1 186 ? 9.243 -5.454 8.574 1.00 86.31 186 VAL A O 1
ATOM 1472 N N . PRO A 1 187 ? 10.534 -6.741 7.261 1.00 86.00 187 PRO A N 1
ATOM 1473 C CA . PRO A 1 187 ? 11.091 -7.529 8.352 1.00 86.00 187 PRO A CA 1
ATOM 1474 C C . PRO A 1 187 ? 12.047 -6.647 9.150 1.00 86.00 187 PRO A C 1
ATOM 1476 O O . PRO A 1 187 ? 13.018 -6.123 8.604 1.00 86.00 187 PRO A O 1
ATOM 1479 N N . LYS A 1 188 ? 11.738 -6.439 10.426 1.00 80.31 188 LYS A N 1
ATOM 1480 C CA . LYS A 1 188 ? 12.403 -5.458 11.266 1.00 80.31 188 LYS A CA 1
ATOM 1481 C C . LYS A 1 188 ? 12.495 -5.945 12.701 1.00 80.31 188 LYS A C 1
ATOM 1483 O O . LYS A 1 188 ? 11.479 -6.195 13.352 1.00 80.31 188 LYS A O 1
ATOM 1488 N N . ASP A 1 189 ? 13.734 -6.018 13.169 1.00 69.69 189 ASP A N 1
ATOM 1489 C CA . ASP A 1 189 ? 14.095 -6.550 14.482 1.00 69.69 189 ASP A CA 1
ATOM 1490 C C . ASP A 1 189 ? 14.308 -5.445 15.536 1.00 69.69 189 ASP A C 1
ATOM 1492 O O . ASP A 1 189 ? 14.621 -5.747 16.685 1.00 69.69 189 ASP A O 1
ATOM 1496 N N . ASN A 1 190 ? 14.175 -4.166 15.163 1.00 65.81 190 ASN A N 1
ATOM 1497 C CA . ASN A 1 190 ? 14.409 -3.016 16.040 1.00 65.81 190 ASN A CA 1
ATOM 1498 C C . ASN A 1 190 ? 13.462 -1.829 15.754 1.00 65.81 190 ASN A C 1
ATOM 1500 O O . ASN A 1 190 ? 12.680 -1.846 14.802 1.00 65.81 190 ASN A O 1
ATOM 1504 N N . GLU A 1 191 ? 13.517 -0.797 16.604 1.00 61.31 191 GLU A N 1
ATOM 1505 C CA . GLU A 1 191 ? 12.662 0.398 16.501 1.00 61.31 191 GLU A CA 1
ATOM 1506 C C . GLU A 1 191 ? 13.253 1.530 15.645 1.00 61.31 191 GLU A C 1
ATOM 1508 O O . GLU A 1 191 ? 12.595 2.554 15.462 1.00 61.31 191 GLU A O 1
ATOM 1513 N N . ASP A 1 192 ? 14.461 1.361 15.095 1.00 67.56 192 ASP A N 1
ATOM 1514 C CA . ASP A 1 192 ? 15.106 2.399 14.279 1.00 67.56 192 ASP A CA 1
ATOM 1515 C C . ASP A 1 192 ? 14.181 2.802 13.134 1.00 67.56 192 ASP A C 1
ATOM 1517 O O . ASP A 1 192 ? 13.686 1.915 12.451 1.00 67.56 192 ASP A O 1
ATOM 1521 N N . PRO A 1 193 ? 13.917 4.087 12.865 1.00 62.56 193 PRO A N 1
ATOM 1522 C CA . PRO A 1 193 ? 12.986 4.472 11.810 1.00 62.56 193 PRO A CA 1
ATOM 1523 C C . PRO A 1 193 ? 13.413 3.890 10.457 1.00 62.56 193 PRO A C 1
ATOM 1525 O O . PRO A 1 193 ? 14.605 3.771 10.162 1.00 62.56 193 PRO A O 1
ATOM 1528 N N . ASN A 1 194 ? 12.439 3.507 9.624 1.00 70.69 194 ASN A N 1
ATOM 1529 C CA . ASN A 1 194 ? 12.758 3.143 8.243 1.00 70.69 194 ASN A CA 1
ATOM 1530 C C . ASN A 1 194 ? 13.429 4.347 7.545 1.00 70.69 194 ASN A C 1
ATOM 1532 O O . ASN A 1 194 ? 13.196 5.491 7.957 1.00 70.69 194 ASN A O 1
ATOM 1536 N N . PRO A 1 195 ? 14.263 4.134 6.504 1.00 69.62 195 PRO A N 1
ATOM 1537 C CA . PRO A 1 195 ? 14.813 5.235 5.719 1.00 69.62 195 PRO A CA 1
ATOM 1538 C C . PRO A 1 195 ? 13.693 6.208 5.354 1.00 69.62 195 PRO A C 1
ATOM 1540 O O . PRO A 1 195 ? 12.672 5.795 4.803 1.00 69.62 195 PRO A O 1
ATOM 1543 N N . SER A 1 196 ? 13.842 7.478 5.746 1.00 68.94 196 SER A N 1
ATOM 1544 C CA . SER A 1 196 ? 12.716 8.406 5.696 1.00 68.94 196 SER A CA 1
ATOM 1545 C C . SER A 1 196 ? 12.289 8.653 4.253 1.00 68.94 196 SER A C 1
ATOM 1547 O O . SER A 1 196 ? 12.971 9.339 3.494 1.00 68.94 196 SER A O 1
ATOM 1549 N N . MET A 1 197 ? 11.123 8.114 3.905 1.00 81.81 197 MET A N 1
ATOM 1550 C CA . MET A 1 197 ? 10.407 8.386 2.658 1.00 81.81 197 MET A CA 1
ATOM 1551 C C . MET A 1 197 ? 9.332 9.467 2.871 1.00 81.81 197 MET A C 1
ATOM 1553 O O . MET A 1 197 ? 8.336 9.522 2.146 1.00 81.81 197 MET A O 1
ATOM 1557 N N . SER A 1 198 ? 9.486 10.294 3.912 1.00 86.25 198 SER A N 1
ATOM 1558 C CA . SER A 1 198 ? 8.467 11.250 4.333 1.00 86.25 198 SER A CA 1
ATOM 1559 C C . SER A 1 198 ? 8.232 12.336 3.282 1.00 86.25 198 SER A C 1
ATOM 1561 O O . SER A 1 198 ? 9.156 12.888 2.687 1.00 86.25 198 SER A O 1
ATOM 1563 N N . GLY A 1 199 ? 6.959 12.615 3.000 1.00 88.12 199 GLY A N 1
ATOM 1564 C CA . GLY A 1 199 ? 6.559 13.615 2.009 1.00 88.12 199 GLY A CA 1
ATOM 1565 C C . GLY A 1 199 ? 6.815 13.238 0.545 1.00 88.12 199 GLY A C 1
ATOM 1566 O O . GLY A 1 199 ? 6.533 14.050 -0.336 1.00 88.12 199 GLY A O 1
ATOM 1567 N N . ILE A 1 200 ? 7.317 12.032 0.251 1.00 90.94 200 ILE A N 1
ATOM 1568 C CA . ILE A 1 200 ? 7.435 11.535 -1.134 1.00 90.94 200 ILE A CA 1
ATOM 1569 C C . ILE A 1 200 ? 6.048 11.261 -1.727 1.00 90.94 200 ILE A C 1
ATOM 1571 O O . ILE A 1 200 ? 5.813 11.528 -2.903 1.00 90.94 200 ILE A O 1
ATOM 1575 N N . LEU A 1 201 ? 5.124 10.785 -0.893 1.00 92.56 201 LEU A N 1
ATOM 1576 C CA . LEU A 1 201 ? 3.720 10.545 -1.212 1.00 92.56 201 LEU A CA 1
ATOM 1577 C C . LEU A 1 201 ? 2.802 11.264 -0.228 1.00 92.56 201 LEU A C 1
ATOM 1579 O O . LEU A 1 201 ? 3.267 11.773 0.792 1.00 92.56 201 LEU A O 1
ATOM 1583 N N . ASP A 1 202 ? 1.498 11.280 -0.521 1.00 93.44 202 ASP A N 1
ATOM 1584 C CA . ASP A 1 202 ? 0.512 11.828 0.412 1.00 93.44 202 ASP A CA 1
ATOM 1585 C C . ASP A 1 202 ? 0.544 11.021 1.718 1.00 93.44 202 ASP A C 1
ATOM 1587 O O . ASP A 1 202 ? 0.617 11.603 2.803 1.00 93.44 202 ASP A O 1
ATOM 1591 N N . LEU A 1 203 ? 0.548 9.685 1.603 1.00 93.44 203 LEU A N 1
ATOM 1592 C CA . LEU A 1 203 ? 0.618 8.755 2.729 1.00 93.44 203 LEU A CA 1
ATOM 1593 C C . LEU A 1 203 ? 1.259 7.416 2.323 1.00 93.44 203 LEU A C 1
ATOM 1595 O O . LEU A 1 203 ? 0.806 6.765 1.386 1.00 93.44 203 LEU A O 1
ATOM 1599 N N . PHE A 1 204 ? 2.264 6.952 3.055 1.00 94.38 204 PHE A N 1
ATOM 1600 C CA . PHE A 1 204 ? 2.923 5.660 2.849 1.00 94.38 204 PHE A CA 1
ATOM 1601 C C . PHE A 1 204 ? 2.973 4.904 4.179 1.00 94.38 204 PHE A C 1
ATOM 1603 O O . PHE A 1 204 ? 3.440 5.442 5.178 1.00 94.38 204 PHE A O 1
ATOM 1610 N N . LEU A 1 205 ? 2.463 3.670 4.205 1.00 94.25 205 LEU A N 1
ATOM 1611 C CA . LEU A 1 205 ? 2.560 2.790 5.364 1.00 94.25 205 LEU A CA 1
ATOM 1612 C C . LEU A 1 205 ? 3.693 1.769 5.231 1.00 94.25 205 LEU A C 1
ATOM 1614 O O . LEU A 1 205 ? 3.755 1.023 4.255 1.00 94.25 205 LEU A O 1
ATOM 1618 N N . PHE A 1 206 ? 4.501 1.663 6.278 1.00 92.81 206 PHE A N 1
ATOM 1619 C CA . PHE A 1 206 ? 5.401 0.548 6.526 1.00 92.81 206 PHE A CA 1
ATOM 1620 C C . PHE A 1 206 ? 4.825 -0.323 7.638 1.00 92.81 206 PHE A C 1
ATOM 1622 O O . PHE A 1 206 ? 4.654 0.115 8.774 1.00 92.81 206 PHE A O 1
ATOM 1629 N N . ALA A 1 207 ? 4.529 -1.573 7.322 1.00 92.25 207 ALA A N 1
ATOM 1630 C CA . ALA A 1 207 ? 4.159 -2.586 8.293 1.00 92.25 207 ALA A CA 1
ATOM 1631 C C . ALA A 1 207 ? 5.412 -3.340 8.742 1.00 92.25 207 ALA A C 1
ATOM 1633 O O . ALA A 1 207 ? 6.019 -4.081 7.970 1.00 92.25 207 ALA A O 1
ATOM 1634 N N . ASN A 1 208 ? 5.797 -3.160 10.000 1.00 90.94 208 ASN A N 1
ATOM 1635 C CA . ASN A 1 208 ? 6.998 -3.768 10.551 1.00 90.94 208 ASN A CA 1
ATOM 1636 C C . ASN A 1 208 ? 6.658 -5.139 11.136 1.00 90.94 208 ASN A C 1
ATOM 1638 O O . ASN A 1 208 ? 5.751 -5.283 11.967 1.00 90.94 208 ASN A O 1
ATOM 1642 N N . THR A 1 209 ? 7.395 -6.156 10.698 1.00 90.00 209 THR A N 1
ATOM 1643 C CA . THR A 1 209 ? 7.203 -7.538 11.146 1.00 90.00 209 THR A CA 1
ATOM 1644 C C . THR A 1 209 ? 8.435 -8.068 11.856 1.00 90.00 209 THR A C 1
ATOM 1646 O O . THR A 1 209 ? 9.551 -7.809 11.430 1.00 90.00 209 THR A O 1
ATOM 1649 N N . TYR A 1 210 ? 8.242 -8.856 12.907 1.00 85.00 210 TYR A N 1
ATOM 1650 C CA . TYR A 1 210 ? 9.307 -9.551 13.619 1.00 85.00 210 TYR A CA 1
ATOM 1651 C C . TYR A 1 210 ? 8.996 -11.041 13.611 1.00 85.00 210 TYR A C 1
ATOM 1653 O O . TYR A 1 210 ? 7.930 -11.457 14.067 1.00 85.00 210 TYR A O 1
ATOM 1661 N N . ARG A 1 211 ? 9.889 -11.852 13.031 1.00 82.75 211 ARG A N 1
ATOM 1662 C CA . ARG A 1 211 ? 9.657 -13.295 12.805 1.00 82.75 211 ARG A CA 1
ATOM 1663 C C . ARG A 1 211 ? 8.291 -13.593 12.155 1.00 82.75 211 ARG A C 1
ATOM 1665 O O . ARG A 1 211 ? 7.618 -14.557 12.506 1.00 82.75 211 ARG A O 1
ATOM 1672 N N . GLY A 1 212 ? 7.866 -12.729 11.230 1.00 80.62 212 GLY A N 1
ATOM 1673 C CA . GLY A 1 212 ? 6.576 -12.817 10.536 1.00 80.62 212 GLY A CA 1
ATOM 1674 C C . GLY A 1 212 ? 5.372 -12.248 11.299 1.00 80.62 212 GLY A C 1
ATOM 1675 O O . GLY A 1 212 ? 4.296 -12.143 10.716 1.00 80.62 212 GLY A O 1
ATOM 1676 N N . ALA A 1 213 ? 5.528 -11.837 12.560 1.00 85.38 213 ALA A N 1
ATOM 1677 C CA . ALA A 1 213 ? 4.470 -11.217 13.355 1.00 85.38 213 ALA A CA 1
ATOM 1678 C C . ALA A 1 213 ? 4.446 -9.697 13.151 1.00 85.38 213 ALA A C 1
ATOM 1680 O O . ALA A 1 213 ? 5.464 -9.035 13.344 1.00 85.38 213 ALA A O 1
ATOM 1681 N N . LEU A 1 214 ? 3.295 -9.132 12.787 1.00 88.69 214 LEU A N 1
ATOM 1682 C CA . LEU A 1 214 ? 3.106 -7.683 12.687 1.00 88.69 214 LEU A CA 1
ATOM 1683 C C . LEU A 1 214 ? 3.110 -7.059 14.088 1.00 88.69 214 LEU A C 1
ATOM 1685 O O . LEU A 1 214 ? 2.281 -7.439 14.910 1.00 88.69 214 LEU A O 1
ATOM 1689 N N . TRP A 1 215 ? 3.999 -6.100 14.356 1.00 84.25 215 TRP A N 1
ATOM 1690 C CA . TRP A 1 215 ? 4.135 -5.500 15.695 1.00 84.25 215 TRP A CA 1
ATOM 1691 C C . TRP A 1 215 ? 4.015 -3.971 15.708 1.00 84.25 215 TRP A C 1
ATOM 1693 O O . TRP A 1 215 ? 3.605 -3.398 16.718 1.00 84.25 215 TRP A O 1
ATOM 1703 N N . SER A 1 216 ? 4.301 -3.296 14.593 1.00 87.38 216 SER A N 1
ATOM 1704 C CA . SER A 1 216 ? 4.050 -1.861 14.441 1.00 87.38 216 SER A CA 1
ATOM 1705 C C . SER A 1 216 ? 3.732 -1.482 12.998 1.00 87.38 216 SER A C 1
ATOM 1707 O O . SER A 1 216 ? 4.042 -2.210 12.053 1.00 87.38 216 SER A O 1
ATOM 1709 N N . ILE A 1 217 ? 3.079 -0.335 12.838 1.00 90.75 217 ILE A N 1
ATOM 1710 C CA . ILE A 1 217 ? 2.803 0.304 11.554 1.00 90.75 217 ILE A CA 1
ATOM 1711 C C . ILE A 1 217 ? 3.337 1.733 11.639 1.00 90.75 217 ILE A C 1
ATOM 1713 O O . ILE A 1 217 ? 2.949 2.493 12.526 1.00 90.75 217 ILE A O 1
ATOM 1717 N N . GLU A 1 218 ? 4.227 2.094 10.728 1.00 90.81 218 GLU A N 1
ATOM 1718 C CA . GLU A 1 218 ? 4.759 3.443 10.564 1.00 90.81 218 GLU A CA 1
ATOM 1719 C C . GLU A 1 218 ? 4.070 4.101 9.368 1.00 90.81 218 GLU A C 1
ATOM 1721 O O . GLU A 1 218 ? 4.034 3.539 8.278 1.00 90.81 218 GLU A O 1
ATOM 1726 N N . ALA A 1 219 ? 3.509 5.287 9.567 1.00 91.56 219 ALA A N 1
ATOM 1727 C CA . ALA A 1 219 ? 2.982 6.125 8.504 1.00 91.56 219 ALA A CA 1
ATOM 1728 C C . ALA A 1 219 ? 3.966 7.251 8.213 1.00 91.56 219 ALA A C 1
ATOM 1730 O O . ALA A 1 219 ? 4.328 7.993 9.124 1.00 91.56 219 ALA A O 1
ATOM 1731 N N . THR A 1 220 ? 4.338 7.425 6.952 1.00 93.19 220 THR A N 1
ATOM 1732 C CA . THR A 1 220 ? 5.020 8.627 6.475 1.00 93.19 220 THR A CA 1
ATOM 1733 C C . THR A 1 220 ? 4.048 9.435 5.624 1.00 93.19 220 THR A C 1
ATOM 1735 O O . THR A 1 220 ? 3.264 8.878 4.853 1.00 93.19 220 THR A O 1
ATOM 1738 N N . SER A 1 221 ? 4.028 10.751 5.799 1.00 92.81 221 SER A N 1
ATOM 1739 C CA . SER A 1 221 ? 2.994 11.601 5.193 1.00 92.81 221 SER A CA 1
ATOM 1740 C C . SER A 1 221 ? 3.537 12.936 4.725 1.00 92.81 221 SER A C 1
ATOM 1742 O O . SER A 1 221 ? 4.529 13.425 5.265 1.00 92.81 221 SER A O 1
ATOM 1744 N N . ASN A 1 222 ? 2.857 13.557 3.762 1.00 94.38 222 ASN A N 1
ATOM 1745 C CA . ASN A 1 222 ? 3.175 14.909 3.315 1.00 94.38 222 ASN A CA 1
ATOM 1746 C C . ASN A 1 222 ? 2.531 15.969 4.226 1.00 94.38 222 ASN A C 1
ATOM 1748 O O . ASN A 1 222 ? 1.311 16.159 4.224 1.00 94.38 222 ASN A O 1
ATOM 1752 N N . THR A 1 223 ? 3.354 16.707 4.973 1.00 91.06 223 THR A N 1
ATOM 1753 C CA . THR A 1 223 ? 2.876 17.713 5.940 1.00 91.06 223 THR A CA 1
ATOM 1754 C C . THR A 1 223 ? 2.394 19.009 5.293 1.00 91.06 223 THR A C 1
ATOM 1756 O O . THR A 1 223 ? 1.813 19.862 5.964 1.00 91.06 223 THR A O 1
ATOM 1759 N N . THR A 1 224 ? 2.577 19.168 3.978 1.00 91.12 224 THR A N 1
ATOM 1760 C CA . THR A 1 224 ? 2.008 20.306 3.239 1.00 91.12 224 THR A CA 1
ATOM 1761 C C . THR A 1 224 ? 0.505 20.180 3.013 1.00 91.12 224 THR A C 1
ATOM 1763 O O . THR A 1 224 ? -0.138 21.189 2.729 1.00 91.12 224 THR A O 1
ATOM 1766 N N . ILE A 1 225 ? -0.051 18.971 3.152 1.00 86.81 225 ILE A N 1
ATOM 1767 C CA . ILE A 1 225 ? -1.480 18.682 2.962 1.00 86.81 225 ILE A CA 1
ATOM 1768 C C . ILE A 1 225 ? -2.134 18.037 4.189 1.00 86.81 225 ILE A C 1
ATOM 1770 O O . ILE A 1 225 ? -3.341 18.185 4.366 1.00 86.81 225 ILE A O 1
ATOM 1774 N N . LEU A 1 226 ? -1.368 17.359 5.049 1.00 84.69 226 LEU A N 1
ATOM 1775 C CA . LEU A 1 226 ? -1.876 16.630 6.211 1.00 84.69 226 LEU A CA 1
ATOM 1776 C C . LEU A 1 226 ? -1.224 17.125 7.503 1.00 84.69 226 LEU A C 1
ATOM 1778 O O . LEU A 1 226 ? -0.023 17.367 7.563 1.00 84.69 226 LEU A O 1
ATOM 1782 N N . ARG A 1 227 ? -2.016 17.241 8.567 1.00 80.81 227 ARG A N 1
ATOM 1783 C CA . ARG A 1 227 ? -1.526 17.431 9.936 1.00 80.81 227 ARG A CA 1
ATOM 1784 C C . ARG A 1 227 ? -1.212 16.083 10.572 1.00 80.81 227 ARG A C 1
ATOM 1786 O O . ARG A 1 227 ? -1.944 15.113 10.360 1.00 80.81 227 ARG A O 1
ATOM 1793 N N . THR A 1 228 ? -0.269 16.080 11.512 1.00 77.56 228 THR A N 1
ATOM 1794 C CA . THR A 1 228 ? 0.048 14.925 12.367 1.00 77.56 228 THR A CA 1
ATOM 1795 C C . THR A 1 228 ? -1.198 14.306 12.990 1.00 77.56 228 THR A C 1
ATOM 1797 O O . THR A 1 228 ? -1.335 13.088 13.058 1.00 77.56 228 THR A O 1
ATOM 1800 N N . GLN A 1 229 ? -2.151 15.135 13.429 1.00 73.50 229 GLN A N 1
ATOM 1801 C CA . GLN A 1 229 ? -3.383 14.657 14.058 1.00 73.50 229 GLN A CA 1
ATOM 1802 C C . GLN A 1 229 ? -4.290 13.886 13.086 1.00 73.50 229 GLN A C 1
ATOM 1804 O O . GLN A 1 229 ? -4.955 12.928 13.490 1.00 73.50 229 GLN A O 1
ATOM 1809 N N . THR A 1 230 ? -4.314 14.279 11.815 1.00 76.19 230 THR A N 1
ATOM 1810 C CA . THR A 1 230 ? -5.090 13.603 10.770 1.00 76.19 230 THR A CA 1
ATOM 1811 C C . THR A 1 230 ? -4.467 12.257 10.452 1.00 76.19 230 THR A C 1
ATOM 1813 O O . THR A 1 230 ? -5.150 11.238 10.523 1.00 76.19 230 THR A O 1
ATOM 1816 N N . VAL A 1 231 ? -3.149 12.225 10.250 1.00 80.06 231 VAL A N 1
ATOM 1817 C CA . VAL A 1 231 ? -2.384 10.986 10.034 1.00 80.06 231 VAL A CA 1
ATOM 1818 C C . VAL A 1 231 ? -2.537 10.042 11.226 1.00 80.06 231 VAL A C 1
ATOM 1820 O O . VAL A 1 231 ? -2.818 8.862 11.045 1.00 80.06 231 VAL A O 1
ATOM 1823 N N . ARG A 1 232 ? -2.474 10.568 12.455 1.00 76.94 232 ARG A N 1
ATOM 1824 C CA . ARG A 1 232 ? -2.725 9.812 13.693 1.00 76.94 232 ARG A CA 1
ATOM 1825 C C . ARG A 1 232 ? -4.121 9.212 13.745 1.00 76.94 232 ARG A C 1
ATOM 1827 O O . ARG A 1 232 ? -4.279 8.090 14.212 1.00 76.94 232 ARG A O 1
ATOM 1834 N N . THR A 1 233 ? -5.124 9.939 13.264 1.00 71.56 233 THR A N 1
ATOM 1835 C CA . THR A 1 233 ? -6.506 9.448 13.217 1.00 71.56 233 THR A CA 1
ATOM 1836 C C . THR A 1 233 ? -6.652 8.323 12.197 1.00 71.56 233 THR A C 1
ATOM 1838 O O . THR A 1 233 ? -7.248 7.301 12.518 1.00 71.56 233 THR A O 1
ATOM 1841 N N . ILE A 1 234 ? -6.072 8.477 11.003 1.00 78.69 234 ILE A N 1
ATOM 1842 C CA . ILE A 1 234 ? -6.065 7.441 9.958 1.00 78.69 234 ILE A CA 1
ATOM 1843 C C . ILE A 1 234 ? -5.348 6.188 10.469 1.00 78.69 234 ILE A C 1
ATOM 1845 O O . ILE A 1 234 ? -5.897 5.090 10.437 1.00 78.69 234 ILE A O 1
ATOM 1849 N N . LEU A 1 235 ? -4.141 6.359 11.008 1.00 81.88 235 LEU A N 1
ATOM 1850 C CA . LEU A 1 235 ? -3.317 5.261 11.498 1.00 81.88 235 LEU A CA 1
ATOM 1851 C C . LEU A 1 235 ? -3.956 4.556 12.705 1.00 81.88 235 LEU A C 1
ATOM 1853 O O . LEU A 1 235 ? -3.914 3.332 12.798 1.00 81.88 235 LEU A O 1
ATOM 1857 N N . GLY A 1 236 ? -4.620 5.303 13.592 1.00 74.06 236 GLY A N 1
ATOM 1858 C CA . GLY A 1 236 ? -5.337 4.761 14.749 1.00 74.06 236 GLY A CA 1
ATOM 1859 C C . GLY A 1 236 ? -6.524 3.856 14.396 1.00 74.06 236 GLY A C 1
ATOM 1860 O O . GLY A 1 236 ? -6.928 3.045 15.229 1.00 74.06 236 GLY A O 1
ATOM 1861 N N . GLN A 1 237 ? -7.052 3.928 13.169 1.00 76.31 237 GLN A N 1
ATOM 1862 C CA . GLN A 1 237 ? -8.111 3.023 12.701 1.00 76.31 237 GLN A CA 1
ATOM 1863 C C . GLN A 1 237 ? -7.582 1.615 12.389 1.00 76.31 237 GLN A C 1
ATOM 1865 O O . GLN A 1 237 ? -8.343 0.651 12.478 1.00 76.31 237 GLN A O 1
ATOM 1870 N N . MET A 1 238 ? -6.285 1.467 12.090 1.00 83.25 238 MET A N 1
ATOM 1871 C CA . MET A 1 238 ? -5.664 0.175 11.775 1.00 83.25 238 MET A CA 1
ATOM 1872 C C . MET A 1 238 ? -5.836 -0.862 12.896 1.00 83.25 238 MET A C 1
ATOM 1874 O O . MET A 1 238 ? -6.440 -1.902 12.636 1.00 83.25 238 MET A O 1
ATOM 1878 N N . PRO A 1 239 ? -5.385 -0.630 14.146 1.00 77.00 239 PRO A N 1
ATOM 1879 C CA . PRO A 1 239 ? -5.531 -1.625 15.210 1.00 77.00 239 PRO A CA 1
ATOM 1880 C C . PRO A 1 239 ? -6.995 -1.931 15.547 1.00 77.00 239 PRO A C 1
ATOM 1882 O O . PRO A 1 239 ? -7.307 -3.051 15.949 1.00 77.00 239 PRO A O 1
ATOM 1885 N N . VAL A 1 240 ? -7.900 -0.963 15.369 1.00 73.75 240 VAL A N 1
ATOM 1886 C CA . VAL A 1 240 ? -9.336 -1.159 15.609 1.00 73.75 240 VAL A CA 1
ATOM 1887 C C . VAL A 1 240 ? -9.928 -2.107 14.572 1.00 73.75 240 VAL A C 1
ATOM 1889 O O . VAL A 1 240 ? -10.572 -3.088 14.945 1.00 73.75 240 VAL A O 1
ATOM 1892 N N . LEU A 1 241 ? -9.657 -1.862 13.287 1.00 76.69 241 LEU A N 1
ATOM 1893 C CA . LEU A 1 241 ? -10.072 -2.759 12.214 1.00 76.69 241 LEU A CA 1
ATOM 1894 C C . LEU A 1 241 ? -9.469 -4.149 12.392 1.00 76.69 241 LEU A C 1
ATOM 1896 O O . LEU A 1 241 ? -10.206 -5.128 12.412 1.00 76.69 241 LEU A O 1
ATOM 1900 N N . LEU A 1 242 ? -8.155 -4.246 12.597 1.00 80.06 242 LEU A N 1
ATOM 1901 C CA . LEU A 1 242 ? -7.473 -5.531 12.773 1.00 80.06 242 LEU A CA 1
ATOM 1902 C C . LEU A 1 242 ? -8.050 -6.337 13.944 1.00 80.06 242 LEU A C 1
ATOM 1904 O O . LEU A 1 242 ? -8.177 -7.555 13.853 1.00 80.06 242 LEU A O 1
ATOM 1908 N N . ARG A 1 243 ? -8.464 -5.671 15.026 1.00 79.00 243 ARG A N 1
ATOM 1909 C CA . ARG A 1 243 ? -9.129 -6.324 16.159 1.00 79.00 243 ARG A CA 1
ATOM 1910 C C . ARG A 1 243 ? -10.562 -6.759 15.855 1.00 79.00 243 ARG A C 1
ATOM 1912 O O . ARG A 1 243 ? -11.011 -7.765 16.396 1.00 79.00 243 ARG A O 1
ATOM 1919 N N . ALA A 1 244 ? -11.301 -6.010 15.041 1.00 71.38 244 ALA A N 1
ATOM 1920 C CA . ALA A 1 244 ? -12.641 -6.418 14.620 1.00 71.38 244 ALA A CA 1
ATOM 1921 C C . ALA A 1 244 ? -12.575 -7.709 13.786 1.00 71.38 244 ALA A C 1
ATOM 1923 O O . ALA A 1 244 ? -13.323 -8.653 14.035 1.00 71.38 244 ALA A O 1
ATOM 1924 N N . VAL A 1 245 ? -11.595 -7.782 12.884 1.00 70.75 245 VAL A N 1
ATOM 1925 C CA . VAL A 1 245 ? -11.338 -8.932 12.004 1.00 70.75 245 VAL A CA 1
ATOM 1926 C C . VAL A 1 245 ? -11.016 -10.198 12.778 1.00 70.75 245 VAL A C 1
ATOM 1928 O O . VAL A 1 245 ? -11.483 -11.276 12.421 1.00 70.75 245 VAL A O 1
ATOM 1931 N N . THR A 1 246 ? -10.212 -10.083 13.837 1.00 71.69 246 THR A N 1
ATOM 1932 C CA . THR A 1 246 ? -9.819 -11.253 14.626 1.00 71.69 246 THR A CA 1
ATOM 1933 C C . THR A 1 246 ? -10.959 -11.820 15.468 1.00 71.69 246 THR A C 1
ATOM 1935 O O . THR A 1 246 ? -10.878 -12.964 15.905 1.00 71.69 246 THR A O 1
ATOM 1938 N N . ARG A 1 247 ? -12.030 -11.051 15.696 1.00 69.31 247 ARG A N 1
ATOM 1939 C CA . ARG A 1 247 ? -13.190 -11.488 16.485 1.00 69.31 247 ARG A CA 1
ATOM 1940 C C . ARG A 1 247 ? -14.246 -12.192 15.651 1.00 69.31 247 ARG A C 1
ATOM 1942 O O . ARG A 1 247 ? -14.793 -13.192 16.103 1.00 69.31 247 ARG A O 1
ATOM 1949 N N . ASP A 1 248 ? -14.541 -11.660 14.471 1.00 69.56 248 ASP A N 1
ATOM 1950 C CA . ASP A 1 248 ? -15.486 -12.261 13.538 1.00 69.56 248 ASP A CA 1
ATOM 1951 C C . ASP A 1 248 ? -15.047 -11.969 12.104 1.00 69.56 248 ASP A C 1
ATOM 1953 O O . ASP A 1 248 ? -15.350 -10.933 11.516 1.00 69.56 248 ASP A O 1
ATOM 1957 N N . ALA A 1 249 ? -14.296 -12.908 11.540 1.00 66.56 249 ALA A N 1
ATOM 1958 C CA . ALA A 1 249 ? -13.773 -12.788 10.189 1.00 66.56 249 ALA A CA 1
ATOM 1959 C C . ALA A 1 249 ? -14.889 -12.936 9.123 1.00 66.56 249 ALA A C 1
ATOM 1961 O O . ALA A 1 249 ? -14.728 -12.494 7.980 1.00 66.56 249 ALA A O 1
ATOM 1962 N N . ALA A 1 250 ? -16.025 -13.544 9.493 1.00 69.25 250 ALA A N 1
ATOM 1963 C CA . ALA A 1 250 ? -17.185 -13.724 8.625 1.00 69.25 250 ALA A CA 1
ATOM 1964 C C . ALA A 1 250 ? -18.138 -12.519 8.644 1.00 69.25 250 ALA A C 1
ATOM 1966 O O . ALA A 1 250 ? -18.988 -12.421 7.757 1.00 69.25 250 ALA A O 1
ATOM 1967 N N . ALA A 1 251 ? -17.978 -11.599 9.601 1.00 66.38 251 ALA A N 1
ATOM 1968 C CA . ALA A 1 251 ? -18.756 -10.372 9.656 1.00 66.38 251 ALA A CA 1
ATOM 1969 C C . ALA A 1 251 ? -18.614 -9.551 8.366 1.00 66.38 251 ALA A C 1
ATOM 1971 O O . ALA A 1 251 ? -17.546 -9.493 7.740 1.00 66.38 251 ALA A O 1
ATOM 1972 N N . GLU A 1 252 ? -19.710 -8.885 7.994 1.00 65.06 252 GLU A N 1
ATOM 1973 C CA . GLU A 1 252 ? -19.683 -7.841 6.973 1.00 65.06 252 GLU A CA 1
ATOM 1974 C C . GLU A 1 252 ? -18.659 -6.774 7.355 1.00 65.06 252 GLU A C 1
ATOM 1976 O O . GLU A 1 252 ? -18.485 -6.428 8.530 1.00 65.06 252 GLU A O 1
ATOM 1981 N N . VAL A 1 253 ? -17.994 -6.225 6.342 1.00 61.38 253 VAL A N 1
ATOM 1982 C CA . VAL A 1 253 ? -17.113 -5.080 6.541 1.00 61.38 253 VAL A CA 1
ATOM 1983 C C . VAL A 1 253 ? -17.916 -3.947 7.203 1.00 61.38 253 VAL A C 1
ATOM 1985 O O . VAL A 1 253 ? -18.932 -3.526 6.641 1.00 61.38 253 VAL A O 1
ATOM 1988 N N . PRO A 1 254 ? -17.477 -3.411 8.362 1.00 54.72 254 PRO A N 1
ATOM 1989 C CA . PRO A 1 254 ? -18.201 -2.349 9.051 1.00 54.72 254 PRO A CA 1
ATOM 1990 C C . PRO A 1 254 ? -18.563 -1.202 8.097 1.00 54.72 254 PRO A C 1
ATOM 1992 O O . PRO A 1 254 ? -17.695 -0.627 7.435 1.00 54.72 254 PRO A O 1
ATOM 1995 N N . ARG A 1 255 ? -19.864 -0.888 7.987 1.00 50.91 255 ARG A N 1
ATOM 1996 C CA . ARG A 1 255 ? -20.361 0.157 7.068 1.00 50.91 255 ARG A CA 1
ATOM 1997 C C . ARG A 1 255 ? -19.934 1.555 7.500 1.00 50.91 255 ARG A C 1
ATOM 1999 O O . ARG A 1 255 ? -19.651 2.399 6.653 1.00 50.91 255 ARG A O 1
ATOM 2006 N N . CYS A 1 256 ? -19.850 1.771 8.804 1.00 44.94 256 CYS A N 1
ATOM 2007 C CA . CYS A 1 256 ? -19.244 2.954 9.379 1.00 44.94 256 CYS A CA 1
ATOM 2008 C C . CYS A 1 256 ? -17.853 2.563 9.860 1.00 44.94 256 CYS A C 1
ATOM 2010 O O . CYS A 1 256 ? -17.697 1.631 10.650 1.00 44.94 256 CYS A O 1
ATOM 2012 N N . MET A 1 257 ? -16.841 3.274 9.372 1.00 46.38 257 MET A N 1
ATOM 2013 C CA . MET A 1 257 ? -15.545 3.243 10.032 1.00 46.38 257 MET A CA 1
ATOM 2014 C C . MET A 1 257 ? -15.718 3.818 11.436 1.00 46.38 257 MET A C 1
ATOM 2016 O O . MET A 1 257 ? -16.521 4.743 11.589 1.00 46.38 257 MET A O 1
ATOM 2020 N N . PRO A 1 258 ? -14.972 3.327 12.437 1.00 40.72 258 PRO A N 1
ATOM 2021 C CA . PRO A 1 258 ? -14.875 3.979 13.731 1.00 40.72 258 PRO A CA 1
ATOM 2022 C C . PRO A 1 258 ? -14.213 5.343 13.523 1.00 40.72 258 PRO A C 1
ATOM 2024 O O . PRO A 1 258 ? -12.999 5.521 13.618 1.00 40.72 258 PRO A O 1
ATOM 2027 N N . PHE A 1 259 ? -15.022 6.315 13.128 1.00 34.84 259 PHE A N 1
ATOM 2028 C CA . PHE A 1 259 ? -14.686 7.709 13.242 1.00 34.84 259 PHE A CA 1
ATOM 2029 C C . PHE A 1 259 ? -14.879 8.102 14.699 1.00 34.84 259 PHE A C 1
ATOM 2031 O O . PHE A 1 259 ? -15.685 7.523 15.422 1.00 34.84 259 PHE A O 1
ATOM 2038 N N . LYS A 1 260 ? -14.120 9.121 15.099 1.00 37.22 260 LYS A N 1
ATOM 2039 C CA . LYS A 1 260 ? -14.015 9.744 16.426 1.00 37.22 260 LYS A CA 1
ATOM 2040 C C . LYS A 1 260 ? -15.344 10.026 17.158 1.00 37.22 260 LYS A C 1
ATOM 2042 O O . LYS A 1 260 ? -15.336 10.494 18.284 1.00 37.22 260 LYS A O 1
ATOM 2047 N N . GLU A 1 261 ? -16.487 9.789 16.546 1.00 32.38 261 GLU A N 1
ATOM 2048 C CA . GLU A 1 261 ? -17.796 10.012 17.135 1.00 32.38 261 GLU A CA 1
ATOM 2049 C C . GLU A 1 261 ? -18.254 8.889 18.081 1.00 32.38 261 GLU A C 1
ATOM 2051 O O . GLU A 1 261 ? -19.150 9.117 18.884 1.00 32.38 261 GLU A O 1
ATOM 2056 N N . GLU A 1 262 ? -17.570 7.741 18.109 1.00 31.88 262 GLU A N 1
ATOM 2057 C CA . GLU A 1 262 ? -17.651 6.808 19.247 1.00 31.88 262 GLU A CA 1
ATOM 2058 C C . GLU A 1 262 ? -16.641 7.148 20.368 1.00 31.88 262 GLU A C 1
ATOM 2060 O O . GLU A 1 262 ? -16.535 6.412 21.348 1.00 31.88 262 GLU A O 1
ATOM 2065 N N . ALA A 1 263 ? -15.925 8.279 20.255 1.00 33.72 263 ALA A N 1
ATOM 2066 C CA . ALA A 1 263 ? -14.955 8.759 21.239 1.00 33.72 263 ALA A CA 1
ATOM 2067 C C . ALA A 1 263 ? -15.534 9.755 22.226 1.00 33.72 263 ALA A C 1
ATOM 2069 O O . ALA A 1 263 ? -15.325 10.965 22.125 1.00 33.72 263 ALA A O 1
ATOM 2070 N N . HIS A 1 264 ? -16.181 9.231 23.261 1.00 33.84 264 HIS A N 1
ATOM 2071 C CA . HIS A 1 264 ? -16.426 9.998 24.473 1.00 33.84 264 HIS A CA 1
ATOM 2072 C C . HIS A 1 264 ? -15.096 10.263 25.189 1.00 33.84 264 HIS A C 1
ATOM 2074 O O . HIS A 1 264 ? -14.452 9.345 25.697 1.00 33.84 264 HIS A O 1
ATOM 2080 N N . CYS A 1 265 ? -14.694 11.537 25.257 1.00 30.50 265 CYS A N 1
ATOM 2081 C CA . CYS A 1 265 ? -13.677 12.007 26.197 1.00 30.50 265 CYS A CA 1
ATOM 2082 C C . CYS A 1 265 ? -14.292 12.048 27.588 1.00 30.50 265 CYS A C 1
ATOM 2084 O O . CYS A 1 265 ? -14.715 13.091 28.082 1.00 30.50 265 CYS A O 1
ATOM 2086 N N . ALA A 1 266 ? -14.350 10.894 28.220 1.00 30.80 266 ALA A N 1
ATOM 2087 C CA . ALA A 1 266 ? -14.693 10.814 29.612 1.00 30.80 266 ALA A CA 1
ATOM 2088 C C . ALA A 1 266 ? -13.378 10.521 30.360 1.00 30.80 266 ALA A C 1
ATOM 2090 O O . ALA A 1 266 ? -12.681 9.546 30.079 1.00 30.80 266 ALA A O 1
ATOM 2091 N N . GLY A 1 267 ? -12.973 11.427 31.254 1.00 36.22 267 GLY A N 1
ATOM 2092 C CA . GLY A 1 267 ? -11.788 11.251 32.107 1.00 36.22 267 GLY A CA 1
ATOM 2093 C C . GLY A 1 267 ? -10.426 11.368 31.410 1.00 36.22 267 GLY A C 1
ATOM 2094 O O . GLY A 1 267 ? -9.464 10.762 31.870 1.00 36.22 267 GLY A O 1
ATOM 2095 N N . GLY A 1 268 ? -10.337 12.114 30.305 1.00 36.66 268 GLY A N 1
ATOM 2096 C CA . GLY A 1 268 ? -9.060 12.413 29.657 1.00 36.66 268 GLY A CA 1
ATOM 2097 C C . GLY A 1 268 ? -8.542 11.345 28.696 1.00 36.66 268 GLY A C 1
ATOM 2098 O O . GLY A 1 268 ? -7.446 11.524 28.205 1.00 36.66 268 GLY A O 1
ATOM 2099 N N . ARG A 1 269 ? -9.286 10.278 28.367 1.00 37.84 269 ARG A N 1
ATOM 2100 C CA . ARG A 1 269 ? -8.873 9.250 27.383 1.00 37.84 269 ARG A CA 1
ATOM 2101 C C . ARG A 1 269 ? -9.743 9.287 26.130 1.00 37.84 269 ARG A C 1
ATOM 2103 O O . ARG A 1 269 ? -10.935 9.565 26.216 1.00 37.84 269 ARG A O 1
ATOM 2110 N N . VAL A 1 270 ? -9.156 8.979 24.974 1.00 39.19 270 VAL A N 1
ATOM 2111 C CA . VAL A 1 270 ? -9.867 8.925 23.682 1.00 39.19 270 VAL A CA 1
ATOM 2112 C C . VAL A 1 270 ? -10.457 7.528 23.482 1.00 39.19 270 VAL A C 1
ATOM 2114 O O . VAL A 1 270 ? -9.694 6.579 23.417 1.00 39.19 270 VAL A O 1
ATOM 2117 N N . VAL A 1 271 ? -11.775 7.363 23.335 1.00 38.84 271 VAL A N 1
ATOM 2118 C CA . VAL A 1 271 ? -12.406 6.057 23.024 1.00 38.84 271 VAL A CA 1
ATOM 2119 C C . VAL A 1 271 ? -12.565 5.865 21.506 1.00 38.84 271 VAL A C 1
ATOM 2121 O O . VAL A 1 271 ? -13.390 6.480 20.878 1.00 38.84 271 VAL A O 1
ATOM 2124 N N . LEU A 1 272 ? -11.765 5.047 20.832 1.00 38.19 272 LEU A N 1
ATOM 2125 C CA . LEU A 1 272 ? -11.805 4.918 19.366 1.00 38.19 272 LEU A CA 1
ATOM 2126 C C . LEU A 1 272 ? -13.093 4.283 18.813 1.00 38.19 272 LEU A C 1
ATOM 2128 O O . LEU A 1 272 ? -13.489 4.627 17.705 1.00 38.19 272 LEU A O 1
ATOM 2132 N N . THR A 1 273 ? -13.709 3.339 19.531 1.00 38.59 273 THR A N 1
ATOM 2133 C CA . THR A 1 273 ? -14.936 2.647 19.091 1.00 38.59 273 THR A CA 1
ATOM 2134 C C . THR A 1 273 ? -15.662 1.985 20.264 1.00 38.59 273 THR A C 1
ATOM 2136 O O . THR A 1 273 ? -15.042 1.728 21.296 1.00 38.59 273 THR A O 1
ATOM 2139 N N . HIS A 1 274 ? -16.937 1.639 20.106 1.00 41.91 274 HIS A N 1
ATOM 2140 C CA . HIS A 1 274 ? -17.703 0.805 21.025 1.00 41.91 274 HIS A CA 1
ATOM 2141 C C . HIS A 1 274 ? -17.964 -0.573 20.404 1.00 41.91 274 HIS A C 1
ATOM 2143 O O . HIS A 1 274 ? -18.653 -0.716 19.399 1.00 41.91 274 HIS A O 1
ATOM 2149 N N . LEU A 1 275 ? -17.442 -1.628 21.026 1.00 38.22 275 LEU A N 1
ATOM 2150 C CA . LEU A 1 275 ? -17.648 -3.002 20.577 1.00 38.22 275 LEU A CA 1
ATOM 2151 C C . LEU A 1 275 ? -18.825 -3.625 21.326 1.00 38.22 275 LEU A C 1
ATOM 2153 O O . LEU A 1 275 ? -18.808 -3.719 22.554 1.00 38.22 275 LEU A O 1
ATOM 2157 N N . ARG A 1 276 ? -19.827 -4.111 20.586 1.00 39.16 276 ARG A N 1
ATOM 2158 C CA . ARG A 1 276 ? -20.867 -4.983 21.145 1.00 39.16 276 ARG A CA 1
ATOM 2159 C C . ARG A 1 276 ? -20.287 -6.380 21.365 1.00 39.16 276 ARG A C 1
ATOM 2161 O O . ARG A 1 276 ? -19.905 -7.062 20.421 1.00 39.16 276 ARG A O 1
ATOM 2168 N N . LEU A 1 277 ? -20.211 -6.794 22.620 1.00 36.62 277 LEU A N 1
ATOM 2169 C CA . LEU A 1 277 ? -19.824 -8.125 23.062 1.00 36.62 277 LEU A CA 1
ATOM 2170 C C . LEU A 1 277 ? -21.070 -8.917 23.457 1.00 36.62 277 LEU A C 1
ATOM 2172 O O . LEU A 1 277 ? -21.988 -8.380 24.072 1.00 36.62 277 LEU A O 1
ATOM 2176 N N . LYS A 1 278 ? -21.079 -10.217 23.170 1.00 34.25 278 LYS A N 1
ATOM 2177 C CA . LYS A 1 278 ? -22.083 -11.146 23.695 1.00 34.25 278 LYS A CA 1
ATOM 2178 C C . LYS A 1 278 ? -21.403 -12.023 24.743 1.00 34.25 278 LYS A C 1
ATOM 2180 O O . LYS A 1 278 ? -20.704 -12.970 24.396 1.00 34.25 278 LYS A O 1
ATOM 2185 N N . VAL A 1 279 ? -21.544 -11.659 26.016 1.00 36.09 279 VAL A N 1
ATOM 2186 C CA . VAL A 1 279 ? -21.030 -12.440 27.152 1.00 36.09 279 VAL A CA 1
ATOM 2187 C C . VAL A 1 279 ? -22.245 -12.986 27.893 1.00 36.09 279 VAL A C 1
ATOM 2189 O O . VAL A 1 279 ? -22.954 -12.253 28.573 1.00 36.09 279 VAL A O 1
ATOM 2192 N N . GLY A 1 280 ? -22.540 -14.272 27.700 1.00 44.69 280 GLY A N 1
ATOM 2193 C CA . GLY A 1 280 ? -23.780 -14.867 28.204 1.00 44.69 280 GLY A CA 1
ATOM 2194 C C . GLY A 1 280 ? -25.039 -14.330 27.491 1.00 44.69 280 GLY A C 1
ATOM 2195 O O . GLY A 1 280 ? -24.977 -14.001 26.303 1.00 44.69 280 GLY A O 1
ATOM 2196 N N . PRO A 1 281 ? -26.202 -14.271 28.170 1.00 37.56 281 PRO A N 1
ATOM 2197 C CA . PRO A 1 281 ? -27.474 -13.888 27.550 1.00 37.56 281 PRO A CA 1
ATOM 2198 C C . PRO A 1 281 ? -27.633 -12.377 27.306 1.00 37.56 281 PRO A C 1
ATOM 2200 O O . PRO A 1 281 ? -28.592 -11.979 26.648 1.00 37.56 281 PRO A O 1
ATOM 2203 N N . LEU A 1 282 ? -26.722 -11.534 27.808 1.00 27.30 282 LEU A N 1
ATOM 2204 C CA . LEU A 1 282 ? -26.842 -10.077 27.735 1.00 27.30 282 LEU A CA 1
ATOM 2205 C C . LEU A 1 282 ? -25.817 -9.464 26.759 1.00 27.30 282 LEU A C 1
ATOM 2207 O O . LEU A 1 282 ? -24.642 -9.843 26.768 1.00 27.30 282 LEU A O 1
ATOM 2211 N N . PRO A 1 283 ? -26.235 -8.511 25.904 1.00 33.25 283 PRO A N 1
ATOM 2212 C CA . PRO A 1 283 ? -25.311 -7.734 25.091 1.00 33.25 283 PRO A CA 1
ATOM 2213 C C . PRO A 1 283 ? -24.584 -6.704 25.966 1.00 33.25 283 PRO A C 1
ATOM 2215 O O . PRO A 1 283 ? -25.206 -5.883 26.635 1.00 33.25 283 PRO A O 1
ATOM 2218 N N . HIS A 1 284 ? -23.257 -6.728 25.930 1.00 35.38 284 HIS A N 1
ATOM 2219 C CA . HIS A 1 284 ? -22.385 -5.743 26.563 1.00 35.38 284 HIS A CA 1
ATOM 2220 C C . HIS A 1 284 ? -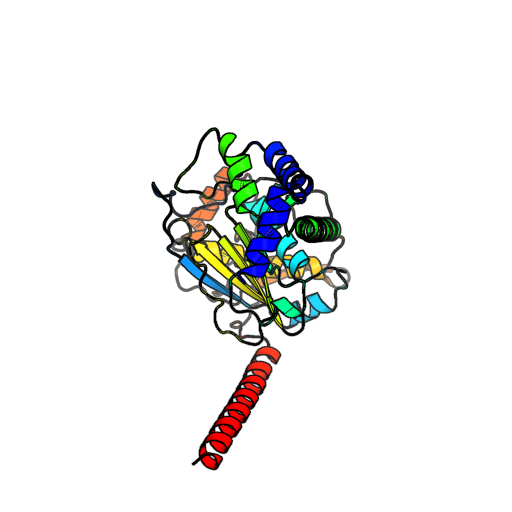21.841 -4.782 25.505 1.00 35.38 284 HIS A C 1
ATOM 2222 O O . HIS A 1 284 ? -21.544 -5.194 24.389 1.00 35.38 284 HIS A O 1
ATOM 2228 N N . VAL A 1 285 ? -21.666 -3.507 25.843 1.00 38.03 285 VAL A N 1
ATOM 2229 C CA . VAL A 1 285 ? -20.991 -2.523 24.985 1.00 38.03 285 VAL A CA 1
ATOM 2230 C C . VAL A 1 285 ? -19.695 -2.126 25.680 1.00 38.03 285 VAL A C 1
ATOM 2232 O O . VAL A 1 285 ? -19.731 -1.679 26.823 1.00 38.03 285 VAL A O 1
ATOM 2235 N N . VAL A 1 286 ? -18.552 -2.329 25.025 1.00 37.97 286 VAL A N 1
ATOM 2236 C CA . VAL A 1 286 ? -17.226 -2.015 25.578 1.00 37.97 286 VAL A CA 1
ATOM 2237 C C . VAL A 1 286 ? -16.547 -0.958 24.723 1.00 37.97 286 VAL A C 1
ATOM 2239 O O . VAL A 1 286 ? -16.283 -1.194 23.545 1.00 37.97 286 VAL A O 1
ATOM 2242 N N . GLY A 1 287 ? -16.230 0.188 25.325 1.00 38.12 287 GLY A N 1
ATOM 2243 C CA . GLY A 1 287 ? -15.412 1.224 24.699 1.00 38.12 287 GLY A CA 1
ATOM 2244 C C . GLY A 1 287 ? -13.954 0.777 24.548 1.00 38.12 287 GLY A C 1
ATOM 2245 O O . GLY A 1 287 ? -13.321 0.331 25.503 1.00 38.12 287 GLY A O 1
ATOM 2246 N N . VAL A 1 288 ? -13.405 0.895 23.344 1.00 37.50 288 VAL A N 1
ATOM 2247 C CA . VAL A 1 288 ? -11.990 0.669 23.034 1.00 37.50 288 VAL A CA 1
ATOM 2248 C C . VAL A 1 288 ? -11.270 2.001 23.120 1.00 37.50 288 VAL A C 1
ATOM 2250 O O . VAL A 1 288 ? -11.439 2.836 22.245 1.00 37.50 288 VAL A O 1
ATOM 2253 N N . ALA A 1 289 ? -10.446 2.214 24.141 1.00 40.03 289 ALA A N 1
ATOM 2254 C CA . ALA A 1 289 ? -9.662 3.439 24.262 1.00 40.03 289 ALA A CA 1
ATOM 2255 C C . ALA A 1 289 ? -8.387 3.426 23.398 1.00 40.03 289 ALA A C 1
ATOM 2257 O O . ALA A 1 289 ? -7.628 2.458 23.395 1.00 40.03 289 ALA A O 1
ATOM 2258 N N . ALA A 1 290 ? -8.112 4.535 22.709 1.00 35.81 290 ALA A N 1
ATOM 2259 C CA . ALA A 1 290 ? -6.763 4.948 22.361 1.00 35.81 290 ALA A CA 1
ATOM 2260 C C . ALA A 1 290 ? -6.022 5.212 23.679 1.00 35.81 290 ALA A C 1
ATOM 2262 O O . ALA A 1 290 ? -6.509 5.962 24.523 1.00 35.81 290 ALA A O 1
ATOM 2263 N N . GLY A 1 291 ? -4.855 4.603 23.876 1.00 30.84 291 GLY A N 1
ATOM 2264 C CA . GLY A 1 291 ? -4.083 4.719 25.119 1.00 30.84 291 GLY A CA 1
ATOM 2265 C C . GLY A 1 291 ? -3.383 6.065 25.328 1.00 30.84 291 GLY A C 1
ATOM 2266 O O . GLY A 1 291 ? -2.259 6.078 25.824 1.00 30.84 291 GLY A O 1
ATOM 2267 N N . TRP A 1 292 ? -4.017 7.170 24.933 1.00 33.12 292 TRP A N 1
ATOM 2268 C CA . TRP A 1 292 ? -3.483 8.531 24.973 1.00 33.12 292 TRP A CA 1
ATOM 2269 C C . TRP A 1 292 ? -4.394 9.429 25.810 1.00 33.12 292 TRP A C 1
ATOM 2271 O O . TRP A 1 292 ? -5.621 9.340 25.689 1.00 33.12 292 TRP A O 1
ATOM 2281 N N . GLU A 1 293 ? -3.788 10.297 26.626 1.00 32.62 293 GLU A N 1
ATOM 2282 C CA . GLU A 1 293 ? -4.507 11.311 27.397 1.00 32.62 293 GLU A CA 1
ATOM 2283 C C . GLU A 1 293 ? -4.630 12.633 26.612 1.00 32.62 293 GLU A C 1
ATOM 2285 O O . GLU A 1 293 ? -3.703 13.023 25.902 1.00 32.62 293 GLU A O 1
ATOM 2290 N N . CYS A 1 294 ? -5.788 13.300 26.674 1.00 31.70 294 CYS A N 1
ATOM 2291 C CA . CYS A 1 294 ? -6.008 14.614 26.060 1.00 31.70 294 CYS A CA 1
ATOM 2292 C C . CYS A 1 294 ? -5.684 15.742 27.049 1.00 31.70 294 CYS A C 1
ATOM 2294 O O . CYS A 1 294 ? -6.289 15.802 28.115 1.00 31.70 294 CYS A O 1
ATOM 2296 N N . GLU A 1 295 ? -4.822 16.682 26.657 1.00 30.88 295 GLU A N 1
ATOM 2297 C CA . GLU A 1 295 ? -4.686 17.986 27.321 1.00 30.88 295 GLU A CA 1
ATOM 2298 C C . GLU A 1 295 ? -5.560 19.036 26.600 1.00 30.88 295 GLU A C 1
ATOM 2300 O O . GLU A 1 295 ? -5.450 19.193 25.381 1.00 30.88 295 GLU A O 1
ATOM 2305 N N . GLY A 1 296 ? -6.433 19.745 27.335 1.00 36.59 296 GLY A N 1
ATOM 2306 C CA . GLY A 1 296 ? -7.208 20.907 26.851 1.00 36.59 296 GLY A CA 1
ATOM 2307 C C . GLY A 1 296 ? -8.745 20.772 26.850 1.00 36.59 296 GLY A C 1
ATOM 2308 O O . GLY A 1 296 ? -9.300 19.692 27.057 1.00 36.59 296 GLY A O 1
ATOM 2309 N N . GLU A 1 297 ? -9.438 21.894 26.605 1.00 36.56 297 GLU A N 1
ATOM 2310 C CA . GLU A 1 297 ? -10.905 21.983 26.493 1.00 36.56 297 GLU A CA 1
ATOM 2311 C C . GLU A 1 297 ? -11.410 21.277 25.206 1.00 36.56 297 GLU A C 1
ATOM 2313 O O . GLU A 1 297 ? -10.874 21.505 24.114 1.00 36.56 297 GLU A O 1
ATOM 2318 N N . PRO A 1 298 ? -12.474 20.445 25.258 1.00 36.81 298 PRO A N 1
ATOM 2319 C CA . PRO A 1 298 ? -12.933 19.630 24.121 1.00 36.81 298 PRO A CA 1
ATOM 2320 C C . PRO A 1 298 ? -13.253 20.414 22.839 1.00 36.81 298 PRO A C 1
ATOM 2322 O O . PRO A 1 298 ? -13.131 19.886 21.730 1.00 36.81 298 PRO A O 1
ATOM 2325 N N . GLN A 1 299 ? -13.666 21.675 22.981 1.00 36.88 299 GLN A N 1
ATOM 2326 C CA . GLN A 1 299 ? -14.071 22.556 21.881 1.00 36.88 299 GLN A CA 1
ATOM 2327 C C . GLN A 1 299 ? -12.876 23.173 21.134 1.00 36.88 299 GLN A C 1
ATOM 2329 O O . GLN A 1 299 ? -12.998 23.561 19.968 1.00 36.88 299 GLN A O 1
ATOM 2334 N N . GLU A 1 300 ? -11.705 23.210 21.770 1.00 32.94 300 GLU A N 1
ATOM 2335 C CA . GLU A 1 300 ? -10.462 23.729 21.189 1.00 32.94 300 GLU A CA 1
ATOM 2336 C C . GLU A 1 300 ? -9.769 22.690 20.295 1.00 32.94 300 GLU A C 1
ATOM 2338 O O . GLU A 1 300 ? -8.963 23.027 19.422 1.00 32.94 300 GLU A O 1
ATOM 2343 N N . CYS A 1 301 ? -10.150 21.417 20.431 1.00 36.84 301 CYS A N 1
ATOM 2344 C CA . CYS A 1 301 ? -9.597 20.312 19.667 1.00 36.84 301 CYS A CA 1
ATOM 2345 C C . CYS A 1 301 ? -9.999 20.423 18.180 1.00 36.84 301 CYS A C 1
ATOM 2347 O O . CYS A 1 301 ? -11.129 20.115 17.791 1.00 36.84 301 CYS A O 1
ATOM 2349 N N . GLY A 1 302 ? -9.067 20.840 17.310 1.00 32.78 302 GLY A N 1
ATOM 2350 C CA . GLY A 1 302 ? -9.302 21.097 15.875 1.00 32.78 302 GLY A CA 1
ATOM 2351 C C . GLY A 1 302 ? -9.981 19.955 15.099 1.00 32.78 302 GLY A C 1
ATOM 2352 O O . GLY A 1 302 ? -10.691 20.200 14.125 1.00 32.78 302 GLY A O 1
ATOM 2353 N N . ALA A 1 303 ? -9.860 18.722 15.587 1.00 35.12 303 ALA A N 1
ATOM 2354 C CA . ALA A 1 303 ? -10.547 17.544 15.067 1.00 35.12 303 ALA A CA 1
ATOM 2355 C C . ALA A 1 303 ? -12.091 17.601 15.184 1.00 35.12 303 ALA A C 1
ATOM 2357 O O . ALA A 1 303 ? -12.770 17.002 14.358 1.00 35.12 303 ALA A O 1
ATOM 2358 N N . VAL A 1 304 ? -12.663 18.347 16.142 1.00 32.09 304 VAL A N 1
ATOM 2359 C CA . VAL A 1 304 ? -14.127 18.535 16.283 1.00 32.09 304 VAL A CA 1
ATOM 2360 C C . VAL A 1 304 ? -14.688 19.427 15.166 1.00 32.09 304 VAL A C 1
ATOM 2362 O O . VAL A 1 304 ? -15.780 19.188 14.650 1.00 32.09 304 VAL A O 1
ATOM 2365 N N . ARG A 1 305 ? -13.919 20.431 14.725 1.00 33.69 305 ARG A N 1
ATOM 2366 C CA . ARG A 1 305 ? -14.295 21.305 13.598 1.00 33.69 305 ARG A CA 1
ATOM 2367 C C . ARG A 1 305 ? -14.194 20.585 12.251 1.00 33.69 305 ARG A C 1
ATOM 2369 O O . ARG A 1 305 ? -15.066 20.758 11.404 1.00 33.69 305 ARG A O 1
ATOM 2376 N N . VAL A 1 306 ? -13.169 19.750 12.077 1.00 35.97 306 VAL A N 1
ATOM 2377 C CA . VAL A 1 306 ? -12.972 18.927 10.871 1.00 35.97 306 VAL A CA 1
ATOM 2378 C C . VAL A 1 306 ? -14.049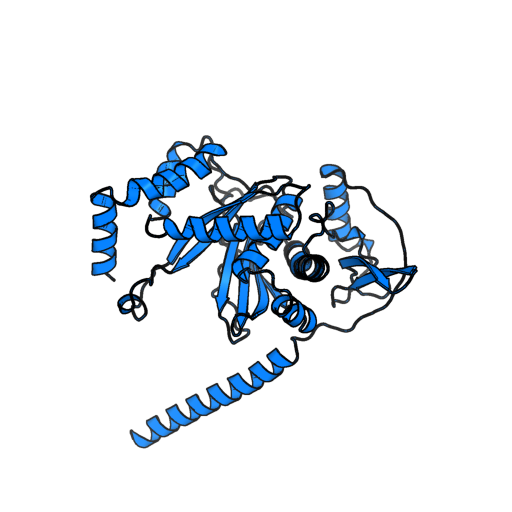 17.839 10.761 1.00 35.97 306 VAL A C 1
ATOM 2380 O O . VAL A 1 306 ? -14.623 17.676 9.689 1.00 35.97 306 VAL A O 1
ATOM 2383 N N . ALA A 1 307 ? -14.423 17.192 11.872 1.00 34.56 307 ALA A N 1
ATOM 2384 C CA . ALA A 1 307 ? -15.505 16.203 11.916 1.00 34.56 307 ALA A CA 1
ATOM 2385 C C . ALA A 1 307 ? -16.871 16.780 11.497 1.00 34.56 307 ALA A C 1
ATOM 2387 O O . ALA A 1 307 ? -17.568 16.175 10.690 1.00 34.56 307 ALA A O 1
ATOM 2388 N N . ARG A 1 308 ? -17.226 17.999 11.938 1.00 35.53 308 ARG A N 1
ATOM 2389 C CA . ARG A 1 308 ? -18.462 18.677 11.488 1.00 35.53 308 ARG A CA 1
ATOM 2390 C C . ARG A 1 308 ? -18.462 18.991 9.989 1.00 35.53 308 ARG A C 1
ATOM 2392 O O . ARG A 1 308 ? -19.517 18.959 9.360 1.00 35.53 308 ARG A O 1
ATOM 2399 N N . ARG A 1 309 ? -17.290 19.288 9.418 1.00 35.38 309 ARG A N 1
ATOM 2400 C CA . ARG A 1 309 ? -17.127 19.557 7.982 1.00 35.38 309 ARG A CA 1
ATOM 2401 C C . ARG A 1 309 ? -17.239 18.276 7.153 1.00 35.38 309 ARG A C 1
ATOM 2403 O O . ARG A 1 309 ? -17.910 18.288 6.130 1.00 35.38 309 ARG A O 1
ATOM 2410 N N . LEU A 1 310 ? -16.658 17.180 7.646 1.00 37.84 310 LEU A N 1
ATOM 2411 C CA . LEU A 1 310 ? -16.793 15.836 7.076 1.00 37.84 310 LEU A CA 1
ATOM 2412 C C . LEU A 1 310 ? -18.237 15.328 7.148 1.00 37.84 310 LEU A C 1
ATOM 2414 O O . LEU A 1 310 ? -18.753 14.878 6.134 1.00 37.84 310 LEU A O 1
ATOM 2418 N N . LYS A 1 311 ? -18.925 15.498 8.285 1.00 39.47 311 LYS A N 1
ATOM 2419 C CA . LYS A 1 311 ? -20.352 15.166 8.457 1.00 39.47 311 LYS A CA 1
ATOM 2420 C C . LYS A 1 311 ? -21.238 15.821 7.395 1.00 39.47 311 LYS A C 1
ATOM 2422 O O . LYS A 1 311 ? -22.114 15.171 6.835 1.00 39.47 311 LYS A O 1
ATOM 2427 N N . ALA A 1 312 ? -20.999 17.100 7.105 1.00 37.09 312 ALA A N 1
ATOM 2428 C CA . ALA A 1 312 ? -21.750 17.837 6.092 1.00 37.09 312 ALA A CA 1
ATOM 2429 C C . ALA A 1 312 ? -21.500 17.332 4.656 1.00 37.09 312 ALA A C 1
ATOM 2431 O O . ALA A 1 312 ? -22.310 17.604 3.776 1.00 37.09 312 ALA A O 1
ATOM 2432 N N . GLN A 1 313 ? -20.397 16.614 4.417 1.00 33.28 313 GLN A N 1
ATOM 2433 C CA . GLN A 1 313 ? -19.989 16.134 3.095 1.00 33.28 313 GLN A CA 1
ATOM 2434 C C . GLN A 1 313 ? -20.231 14.630 2.882 1.00 33.28 313 GLN A C 1
ATOM 2436 O O . GLN A 1 313 ? -20.342 14.210 1.735 1.00 33.28 313 GLN A O 1
ATOM 2441 N N . SER A 1 314 ? -20.327 13.821 3.946 1.00 34.72 314 SER A N 1
ATOM 2442 C CA . SER A 1 314 ? -20.358 12.350 3.859 1.00 34.72 314 SER A CA 1
ATOM 2443 C C . SER A 1 314 ? -21.699 11.681 4.192 1.00 34.72 314 SER A C 1
ATOM 2445 O O . SER A 1 314 ? -21.843 10.489 3.937 1.00 34.72 314 SER A O 1
ATOM 2447 N N . GLY A 1 315 ? -22.681 12.405 4.750 1.00 28.25 315 GLY A N 1
ATOM 2448 C CA . GLY A 1 315 ? -24.029 11.866 5.012 1.00 28.25 315 GLY A CA 1
ATOM 2449 C C . GLY A 1 315 ? -24.129 10.823 6.139 1.00 28.25 315 GLY A C 1
ATOM 2450 O O . GLY A 1 315 ? -25.063 10.028 6.148 1.00 28.25 315 GLY A O 1
ATOM 2451 N N . LEU A 1 316 ? -23.179 10.798 7.079 1.00 34.22 316 LEU A N 1
ATOM 2452 C CA . LEU A 1 316 ? -23.158 9.868 8.221 1.00 34.22 316 LEU A CA 1
ATOM 2453 C C . LEU A 1 316 ? -24.065 10.344 9.384 1.00 34.22 316 LEU A C 1
ATOM 2455 O O . LEU A 1 316 ? -24.067 11.531 9.723 1.00 34.22 316 LEU A O 1
ATOM 2459 N N . GLU A 1 317 ? -24.796 9.421 10.029 1.00 28.05 317 GLU A N 1
ATOM 2460 C CA . GLU A 1 317 ? -25.621 9.678 11.228 1.00 28.05 317 GLU A CA 1
ATOM 2461 C C . GLU A 1 317 ? -24.947 9.230 12.540 1.00 28.05 317 GLU A C 1
ATOM 2463 O O . GLU A 1 317 ? -24.207 8.249 12.584 1.00 28.05 317 GLU A O 1
ATOM 2468 N N . LEU A 1 318 ? -25.238 9.964 13.620 1.00 30.09 318 LEU A N 1
ATOM 2469 C CA . LEU A 1 318 ? -24.620 9.876 14.948 1.00 30.09 318 LEU A CA 1
ATOM 2470 C C . LEU A 1 318 ? -25.537 9.190 15.974 1.00 30.09 318 LEU A C 1
ATOM 2472 O O . LEU A 1 318 ? -26.710 9.539 16.062 1.00 30.09 318 LEU A O 1
ATOM 2476 N N . SER A 1 319 ? -24.988 8.306 16.815 1.00 27.14 319 SER A N 1
ATOM 2477 C CA . SER A 1 319 ? -25.693 7.631 17.924 1.00 27.14 319 SER A CA 1
ATOM 2478 C C . SER A 1 319 ? -25.097 8.020 19.288 1.00 27.14 319 SER A C 1
ATOM 2480 O O . SER A 1 319 ? -23.882 8.133 19.412 1.00 27.14 319 SER A O 1
ATOM 2482 N N . ALA A 1 320 ? -25.946 8.214 20.307 1.00 25.02 320 ALA A N 1
ATOM 2483 C CA . ALA A 1 320 ? -25.603 8.784 21.619 1.00 25.02 320 ALA A CA 1
ATOM 2484 C C . ALA A 1 320 ? -25.279 7.755 22.737 1.00 25.02 320 ALA A C 1
ATOM 2486 O O . ALA A 1 320 ? -25.873 6.682 22.778 1.00 25.02 320 ALA A O 1
ATOM 2487 N N . ASP A 1 321 ? -24.355 8.178 23.619 1.00 25.42 321 ASP A N 1
ATOM 2488 C CA . ASP A 1 321 ? -24.015 7.852 25.031 1.00 25.42 321 ASP A CA 1
ATOM 2489 C C . ASP A 1 321 ? -24.034 6.412 25.605 1.00 25.42 321 ASP A C 1
ATOM 2491 O O . ASP A 1 321 ? -25.053 5.735 25.544 1.00 25.42 321 ASP A O 1
ATOM 2495 N N . LEU A 1 322 ? -22.935 6.018 26.302 1.00 25.66 322 LEU A N 1
ATOM 2496 C CA . LEU A 1 322 ? -22.829 5.107 27.489 1.00 25.66 322 LEU A CA 1
ATOM 2497 C C . LEU A 1 322 ? -21.342 4.991 27.984 1.00 25.66 322 LEU A C 1
ATOM 2499 O O . LEU A 1 322 ? -20.460 5.522 27.313 1.00 25.66 322 LEU A O 1
ATOM 2503 N N . PRO A 1 323 ? -21.010 4.433 29.180 1.00 24.30 323 PRO A N 1
ATOM 2504 C CA . PRO A 1 323 ? -20.058 5.041 30.112 1.00 24.30 323 PRO A CA 1
ATOM 2505 C C . PRO A 1 323 ? -18.667 4.381 30.235 1.00 24.30 323 PRO A C 1
ATOM 2507 O O . PRO A 1 323 ? -18.428 3.222 29.906 1.00 24.30 323 PRO A O 1
ATOM 2510 N N . LEU A 1 324 ? -17.783 5.198 30.812 1.00 27.48 324 LEU A N 1
ATOM 2511 C CA . LEU A 1 324 ? -16.389 5.045 31.246 1.00 27.48 324 LEU A CA 1
ATOM 2512 C C . LEU A 1 324 ? -15.932 3.708 31.857 1.00 27.48 324 LEU A C 1
ATOM 2514 O O . LEU A 1 324 ? -16.352 3.357 32.957 1.00 27.48 324 LEU A O 1
ATOM 2518 N N . VAL A 1 325 ? -14.874 3.122 31.275 1.00 23.86 325 VAL A N 1
ATOM 2519 C CA . VAL A 1 325 ? -13.819 2.391 32.011 1.00 23.86 325 VAL A CA 1
ATOM 2520 C C . VAL A 1 325 ? -12.456 2.692 31.368 1.00 23.86 325 VAL A C 1
ATOM 2522 O O . VAL A 1 325 ? -12.293 2.609 30.155 1.00 23.86 325 VAL A O 1
ATOM 2525 N N . GLY A 1 326 ? -11.474 3.096 32.178 1.00 27.69 326 GLY A N 1
ATOM 2526 C CA . GLY A 1 326 ? -10.195 3.637 31.711 1.00 27.69 326 GLY A CA 1
ATOM 2527 C C . GLY A 1 326 ? -9.066 2.618 31.459 1.00 27.69 326 GLY A C 1
ATOM 2528 O O . GLY A 1 326 ? -9.018 1.577 32.103 1.00 27.69 326 GLY A O 1
ATOM 2529 N N . ALA A 1 327 ? -8.075 2.975 30.621 1.00 28.20 327 ALA A N 1
ATOM 2530 C CA . ALA A 1 327 ? -6.770 2.292 30.556 1.00 28.20 327 ALA A CA 1
ATOM 2531 C C . ALA A 1 327 ? -5.530 3.218 30.422 1.00 28.20 327 ALA A C 1
ATOM 2533 O O . ALA A 1 327 ? -5.557 4.223 29.721 1.00 28.20 327 ALA A O 1
ATOM 2534 N N . ARG A 1 328 ? -4.449 2.817 31.114 1.00 28.70 328 ARG A N 1
ATOM 2535 C CA . ARG A 1 328 ? -3.087 3.393 31.206 1.00 28.70 328 ARG A CA 1
ATOM 2536 C C . ARG A 1 328 ? -2.367 3.554 29.849 1.00 28.70 328 ARG A C 1
ATOM 2538 O O . ARG A 1 328 ? -2.683 2.854 28.893 1.00 28.70 328 ARG A O 1
ATOM 2545 N N . ALA A 1 329 ? -1.340 4.413 29.839 1.00 27.23 329 ALA A N 1
ATOM 2546 C CA . ALA A 1 329 ? -0.420 4.684 28.729 1.00 27.23 329 ALA A CA 1
ATOM 2547 C C . ALA A 1 329 ? 0.139 3.413 28.053 1.00 27.23 329 ALA A C 1
ATOM 2549 O O . ALA A 1 329 ? 0.630 2.501 28.726 1.00 27.23 329 ALA A O 1
ATOM 2550 N N . GLN A 1 330 ? 0.075 3.375 26.718 1.00 38.12 330 GLN A N 1
ATOM 2551 C CA . GLN A 1 330 ? 0.576 2.275 25.887 1.00 38.12 330 GLN A CA 1
ATOM 2552 C C . GLN A 1 330 ? 2.112 2.264 25.873 1.00 38.12 330 GLN A C 1
ATOM 2554 O O . GLN A 1 330 ? 2.747 3.180 25.360 1.00 38.12 330 GLN A O 1
ATOM 2559 N N . ARG A 1 331 ? 2.704 1.208 26.438 1.00 38.75 331 ARG A N 1
ATOM 2560 C CA . ARG A 1 331 ? 4.110 0.826 26.243 1.00 38.75 331 ARG A CA 1
ATOM 2561 C C . ARG A 1 331 ? 4.190 -0.286 25.186 1.00 38.75 331 ARG A C 1
ATOM 2563 O O . ARG A 1 331 ? 3.197 -1.004 25.026 1.00 38.75 331 ARG A O 1
ATOM 2570 N N . PRO A 1 332 ? 5.337 -0.456 24.500 1.00 38.81 332 PRO A N 1
ATOM 2571 C CA . PRO A 1 332 ? 5.551 -1.597 23.619 1.00 38.81 332 PRO A CA 1
ATOM 2572 C C . PRO A 1 332 ? 5.232 -2.921 24.341 1.00 38.81 332 PRO A C 1
ATOM 2574 O O . PRO A 1 332 ? 5.405 -3.014 25.564 1.00 38.81 332 PRO A O 1
ATOM 2577 N N . PRO A 1 333 ? 4.750 -3.955 23.626 1.00 44.78 333 PRO A N 1
ATOM 2578 C CA . PRO A 1 333 ? 4.513 -5.271 24.212 1.00 44.78 333 PRO A CA 1
ATOM 2579 C C . PRO A 1 333 ? 5.751 -5.794 24.959 1.00 44.78 333 PRO A C 1
ATOM 2581 O O . PRO A 1 333 ? 6.876 -5.596 24.514 1.00 44.78 333 PRO A O 1
ATOM 2584 N N . ALA A 1 334 ? 5.571 -6.524 26.063 1.00 48.47 334 ALA A N 1
ATOM 2585 C CA . ALA A 1 334 ? 6.688 -7.009 26.888 1.00 48.47 334 ALA A CA 1
ATOM 2586 C C . ALA A 1 334 ? 7.718 -7.870 26.121 1.00 48.47 334 ALA A C 1
ATOM 2588 O O . ALA A 1 334 ? 8.885 -7.919 26.504 1.00 48.47 334 ALA A O 1
ATOM 2589 N N . PHE A 1 335 ? 7.319 -8.519 25.020 1.00 50.31 335 PHE A N 1
ATOM 2590 C CA . PHE A 1 335 ? 8.249 -9.249 24.155 1.00 50.31 335 PHE A CA 1
ATOM 2591 C C . PHE A 1 335 ? 9.150 -8.321 23.321 1.00 50.31 335 PHE A C 1
ATOM 2593 O O . PHE A 1 335 ? 10.263 -8.720 23.008 1.00 50.31 335 PHE A O 1
ATOM 2600 N N . VAL A 1 336 ? 8.706 -7.099 23.002 1.00 45.72 336 VAL A N 1
ATOM 2601 C CA . VAL A 1 336 ? 9.508 -6.054 22.336 1.00 45.72 336 VAL A CA 1
ATOM 2602 C C . VAL A 1 336 ? 10.551 -5.502 23.311 1.00 45.72 336 VAL A C 1
ATOM 2604 O O . VAL A 1 336 ? 11.706 -5.360 22.947 1.00 45.72 336 VAL A O 1
ATOM 2607 N N . ILE A 1 337 ? 10.196 -5.335 24.589 1.00 51.66 337 ILE A N 1
ATOM 2608 C CA . ILE A 1 337 ? 11.157 -4.971 25.651 1.00 51.66 337 ILE A CA 1
ATOM 2609 C C . ILE A 1 337 ? 12.195 -6.091 25.857 1.00 51.66 337 ILE A C 1
ATOM 2611 O O . ILE A 1 337 ? 13.388 -5.840 26.011 1.00 51.66 337 ILE A O 1
ATOM 2615 N N . LYS A 1 338 ? 11.763 -7.358 25.825 1.00 53.25 338 LYS A N 1
ATOM 2616 C CA . LYS A 1 338 ? 12.677 -8.510 25.881 1.00 53.25 338 LYS A CA 1
ATOM 2617 C C . LYS A 1 338 ? 13.566 -8.599 24.629 1.00 53.25 338 LYS A C 1
ATOM 2619 O O . LYS A 1 338 ? 14.731 -8.964 24.730 1.00 53.25 338 LYS A O 1
ATOM 2624 N N . MET A 1 339 ? 13.031 -8.217 23.470 1.00 48.28 339 MET A N 1
ATOM 2625 C CA . MET A 1 339 ? 13.759 -8.097 22.205 1.00 48.28 339 MET A CA 1
ATOM 2626 C C . MET A 1 339 ? 14.811 -6.980 22.261 1.00 48.28 339 MET A C 1
ATOM 2628 O O . MET A 1 339 ? 15.926 -7.212 21.810 1.00 48.28 339 MET A O 1
ATOM 2632 N N . GLU A 1 340 ? 14.526 -5.824 22.873 1.00 47.12 340 GLU A N 1
ATOM 2633 C CA . GLU A 1 340 ? 15.530 -4.770 23.111 1.00 47.12 340 GLU A CA 1
ATOM 2634 C C . GLU A 1 340 ? 16.711 -5.295 23.935 1.00 47.12 340 GLU A C 1
ATOM 2636 O O . GLU A 1 340 ? 17.864 -5.055 23.581 1.00 47.12 340 GLU A O 1
ATOM 2641 N N . GLN A 1 341 ? 16.431 -6.065 24.991 1.00 51.78 341 GLN A N 1
ATOM 2642 C CA . GLN A 1 341 ? 17.464 -6.667 25.838 1.00 51.78 341 GLN A CA 1
ATOM 2643 C C . GLN A 1 341 ? 18.292 -7.715 25.078 1.00 51.78 341 GLN A C 1
ATOM 2645 O O . GLN A 1 341 ? 19.520 -7.679 25.121 1.00 51.78 341 GLN A O 1
ATOM 2650 N N . GLU A 1 342 ? 17.643 -8.608 24.324 1.00 52.50 342 GLU A N 1
ATOM 2651 C CA . GLU A 1 342 ? 18.324 -9.642 23.531 1.00 52.50 342 GLU A CA 1
ATOM 2652 C C . GLU A 1 342 ? 19.160 -9.045 22.378 1.00 52.50 342 GLU A C 1
ATOM 2654 O O . GLU A 1 342 ? 20.264 -9.520 22.098 1.00 52.50 342 GLU A O 1
ATOM 2659 N N . VAL A 1 343 ? 18.672 -7.984 21.725 1.00 48.31 343 VAL A N 1
ATOM 2660 C CA . VAL A 1 343 ? 19.384 -7.269 20.651 1.00 48.31 343 VAL A CA 1
ATOM 2661 C C . VAL A 1 343 ? 20.556 -6.456 21.208 1.00 48.31 343 VAL A C 1
ATOM 2663 O O . VAL A 1 343 ? 21.645 -6.518 20.632 1.00 48.31 343 VAL A O 1
ATOM 2666 N N . GLN A 1 344 ? 20.393 -5.766 22.345 1.00 49.44 344 GLN A N 1
ATOM 2667 C CA . GLN A 1 344 ? 21.495 -5.072 23.027 1.00 49.44 344 GLN A CA 1
ATOM 2668 C C . GLN A 1 344 ? 22.591 -6.042 23.470 1.00 49.44 344 GLN A C 1
ATOM 2670 O O . GLN A 1 344 ? 23.768 -5.776 23.228 1.00 49.44 344 GLN A O 1
ATOM 2675 N N . GLU A 1 345 ? 22.234 -7.194 24.045 1.00 61.00 345 GLU A N 1
ATOM 2676 C CA . GLU A 1 345 ? 23.213 -8.223 24.409 1.00 61.00 345 GLU A CA 1
ATOM 2677 C C . GLU A 1 345 ? 23.970 -8.758 23.189 1.00 61.00 345 GLU A C 1
ATOM 2679 O O . GLU A 1 345 ? 25.177 -9.003 23.256 1.00 61.00 345 GLU A O 1
ATOM 2684 N N . LYS A 1 346 ? 23.282 -8.939 22.057 1.00 54.31 346 LYS A N 1
ATOM 2685 C CA . LYS A 1 346 ? 23.894 -9.454 20.829 1.00 54.31 346 LYS A CA 1
ATOM 2686 C C . LYS A 1 346 ? 24.832 -8.431 20.180 1.00 54.31 346 LYS A C 1
ATOM 2688 O O . LYS A 1 346 ? 25.942 -8.798 19.799 1.00 54.31 346 LYS A O 1
ATOM 2693 N N . LEU A 1 347 ? 24.430 -7.159 20.125 1.00 50.22 347 LEU A N 1
ATOM 2694 C CA . LEU A 1 347 ? 25.269 -6.047 19.661 1.00 50.22 347 LEU A CA 1
ATOM 2695 C C . LEU A 1 347 ? 26.508 -5.870 20.541 1.00 50.22 347 LEU A C 1
ATOM 2697 O O . LEU A 1 347 ? 27.608 -5.730 20.010 1.00 50.22 347 LEU A O 1
ATOM 2701 N N . LEU A 1 348 ? 26.354 -5.961 21.866 1.00 64.69 348 LEU A N 1
ATOM 2702 C CA . LEU A 1 348 ? 27.469 -5.890 22.809 1.00 64.69 348 LEU A CA 1
ATOM 2703 C C . LEU A 1 348 ? 28.465 -7.036 22.574 1.00 64.69 348 LEU A C 1
ATOM 2705 O O . LEU A 1 348 ? 29.663 -6.797 22.446 1.00 64.69 348 LEU A O 1
ATOM 2709 N N . ARG A 1 349 ? 27.976 -8.274 22.407 1.00 69.00 349 ARG A N 1
ATOM 2710 C CA . ARG A 1 349 ? 28.821 -9.444 22.100 1.00 69.00 349 ARG A CA 1
ATOM 2711 C C . ARG A 1 349 ? 29.540 -9.315 20.755 1.00 69.00 349 ARG A C 1
ATOM 2713 O O . ARG A 1 349 ? 30.697 -9.717 20.638 1.00 69.00 349 ARG A O 1
ATOM 2720 N N . GLU A 1 350 ? 28.887 -8.763 19.734 1.00 64.88 350 GLU A N 1
ATOM 2721 C CA . GLU A 1 350 ? 29.512 -8.516 18.429 1.00 64.88 350 GLU A CA 1
ATOM 2722 C C . GLU A 1 350 ? 30.563 -7.401 18.486 1.00 64.88 350 GLU A C 1
ATOM 2724 O O . GLU A 1 350 ? 31.606 -7.503 17.832 1.00 64.88 350 GLU A O 1
ATOM 2729 N N . GLN A 1 351 ? 30.322 -6.363 19.285 1.00 64.56 351 GLN A N 1
ATOM 2730 C CA . GLN A 1 351 ? 31.256 -5.263 19.508 1.00 64.56 351 GLN A CA 1
ATOM 2731 C C . GLN A 1 351 ? 32.492 -5.742 20.284 1.00 64.56 351 GLN A C 1
ATOM 2733 O O . GLN A 1 351 ? 33.615 -5.545 19.821 1.00 64.56 351 GLN A O 1
ATOM 2738 N N . GLU A 1 352 ? 32.301 -6.514 21.356 1.00 75.31 352 GLU A N 1
ATOM 2739 C CA . GLU A 1 352 ? 33.385 -7.171 22.096 1.00 75.31 352 GLU A CA 1
ATOM 2740 C C . GLU A 1 352 ? 34.192 -8.137 21.215 1.00 75.31 352 GLU A C 1
ATOM 2742 O O . GLU A 1 352 ? 35.423 -8.184 21.292 1.00 75.31 352 GLU A O 1
ATOM 2747 N N . ALA A 1 353 ? 33.532 -8.900 20.339 1.00 71.00 353 ALA A N 1
ATOM 2748 C CA . ALA A 1 353 ? 34.213 -9.789 19.400 1.00 71.00 353 ALA A CA 1
ATOM 2749 C C . ALA A 1 353 ? 35.036 -9.013 18.354 1.00 71.00 353 ALA A C 1
ATOM 2751 O O . ALA A 1 353 ? 36.134 -9.447 17.989 1.00 71.00 353 ALA A O 1
ATOM 2752 N N . ARG A 1 354 ? 34.539 -7.862 17.879 1.00 69.94 354 ARG A N 1
ATOM 2753 C CA . ARG A 1 354 ? 35.276 -6.963 16.973 1.00 69.94 354 ARG A CA 1
ATOM 2754 C C . ARG A 1 354 ? 36.484 -6.333 17.660 1.00 69.94 354 ARG A C 1
ATOM 2756 O O . ARG A 1 354 ? 37.558 -6.294 17.056 1.00 69.94 354 ARG A O 1
ATOM 2763 N N . ASP A 1 355 ? 36.341 -5.909 18.909 1.00 74.06 355 ASP A N 1
ATOM 2764 C CA . ASP A 1 355 ? 37.427 -5.296 19.675 1.00 74.06 355 ASP A CA 1
ATOM 2765 C C . ASP A 1 355 ? 38.514 -6.316 20.034 1.00 74.06 355 ASP A C 1
ATOM 2767 O O . ASP A 1 355 ? 39.701 -6.033 19.864 1.00 74.06 355 ASP A O 1
ATOM 2771 N N . ARG A 1 356 ? 38.140 -7.554 20.388 1.00 74.31 356 ARG A N 1
ATOM 2772 C CA . ARG A 1 356 ? 39.097 -8.661 20.582 1.00 74.31 356 ARG A CA 1
ATOM 2773 C C . ARG A 1 356 ? 39.870 -8.996 19.307 1.00 74.31 356 ARG A C 1
ATOM 2775 O O . ARG A 1 356 ? 41.083 -9.179 19.362 1.00 74.31 356 ARG A O 1
ATOM 2782 N N . ARG A 1 357 ? 39.200 -9.025 18.149 1.00 74.62 357 ARG A N 1
ATOM 2783 C CA . ARG A 1 357 ? 39.860 -9.243 16.846 1.00 74.62 357 ARG A CA 1
ATOM 2784 C C . ARG A 1 357 ? 40.818 -8.106 16.485 1.00 74.62 357 ARG A C 1
ATOM 2786 O O . ARG A 1 357 ? 41.879 -8.369 15.932 1.00 74.62 357 ARG A O 1
ATOM 2793 N N . ARG A 1 358 ? 40.479 -6.855 16.817 1.00 68.00 358 ARG A N 1
ATOM 2794 C CA . ARG A 1 358 ? 41.367 -5.692 16.631 1.00 68.00 358 ARG A CA 1
ATOM 2795 C C . ARG A 1 358 ? 42.572 -5.712 17.569 1.00 68.00 358 ARG A C 1
ATOM 2797 O O . ARG A 1 358 ? 43.649 -5.301 17.154 1.00 68.00 358 ARG A O 1
ATOM 2804 N N . ALA A 1 359 ? 42.397 -6.188 18.799 1.00 69.38 359 ALA A N 1
ATOM 2805 C CA . ALA A 1 359 ? 43.480 -6.320 19.770 1.00 69.38 359 ALA A CA 1
ATOM 2806 C C . ALA A 1 359 ? 44.458 -7.456 19.426 1.00 69.38 359 ALA A C 1
ATOM 2808 O O . ALA A 1 359 ? 45.633 -7.331 19.722 1.00 69.38 359 ALA A O 1
ATOM 2809 N N . GLN A 1 360 ? 43.992 -8.533 18.781 1.00 68.81 360 GLN A N 1
ATOM 2810 C CA . GLN A 1 360 ? 44.841 -9.641 18.311 1.00 68.81 360 GLN A CA 1
ATOM 2811 C C . GLN A 1 360 ? 45.564 -9.356 16.984 1.00 68.81 360 GLN A C 1
ATOM 2813 O O . GLN A 1 360 ? 46.454 -10.108 16.600 1.00 68.81 360 GLN A O 1
ATOM 2818 N N . ALA A 1 361 ? 45.160 -8.306 16.265 1.00 63.66 361 ALA A N 1
ATOM 2819 C CA . ALA A 1 361 ? 45.769 -7.876 15.005 1.00 63.66 361 ALA A CA 1
ATOM 2820 C C . ALA A 1 361 ? 46.811 -6.747 15.179 1.00 63.66 361 ALA A C 1
ATOM 2822 O O . ALA A 1 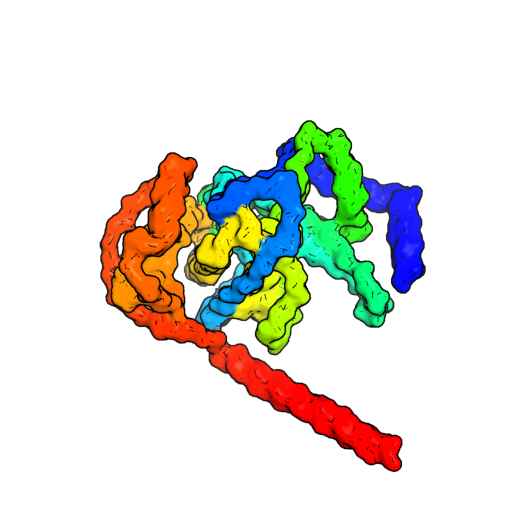361 ? 47.363 -6.277 14.184 1.00 63.66 361 ALA A O 1
ATOM 2823 N N . LYS A 1 362 ? 47.046 -6.298 16.417 1.00 50.91 362 LYS A N 1
ATOM 2824 C CA . LYS A 1 362 ? 48.155 -5.429 16.834 1.00 50.91 362 LYS A CA 1
ATOM 2825 C C . LYS A 1 362 ? 49.158 -6.261 17.615 1.00 50.91 362 LYS A C 1
ATOM 2827 O O . LYS A 1 362 ? 50.356 -5.927 17.516 1.00 50.91 362 LYS A O 1
#

InterPro domains:
  IPR001242 Condensation domain [PF00668] (3-165)